Protein AF-0000000085151668 (afdb_homodimer)

Solvent-accessible surface area (backbone atoms only — not comparable to full-atom values): 15080 Å² total; per-residue (Å²): 123,48,73,44,72,64,52,76,89,39,42,66,69,49,19,52,52,48,24,53,46,41,36,76,69,74,37,79,80,45,52,70,60,38,35,53,44,48,50,49,39,60,72,68,61,69,46,46,43,37,33,33,33,49,96,93,32,78,45,33,40,37,34,28,37,63,50,71,35,82,89,74,61,41,56,28,29,39,51,76,45,79,42,54,46,82,93,43,72,52,66,62,57,50,50,53,50,48,50,54,49,42,53,51,28,53,75,70,73,28,49,73,42,59,76,79,51,83,69,74,80,77,64,77,74,74,79,73,78,74,127,123,46,73,44,73,63,52,76,90,40,43,65,69,49,19,53,51,49,26,52,47,41,36,75,70,75,38,79,80,42,52,70,58,37,35,52,44,48,50,49,38,61,72,67,61,68,46,48,42,35,33,33,34,48,98,92,33,80,47,32,40,39,34,30,36,64,50,72,34,84,90,73,62,40,58,28,30,37,50,77,45,79,42,54,48,77,89,62,75,49,66,64,64,51,49,52,50,48,50,52,50,44,53,51,27,52,77,72,71,27,48,73,40,58,78,80,49,86,69,73,81,78,63,77,75,74,79,74,78,76,127

Radius of gyration: 20.55 Å; Cα contacts (8 Å, |Δi|>4): 403; chains: 2; bounding box: 76×60×43 Å

pLDDT: mean 87.04, std 20.79, range [20.58, 98.75]

Foldseek 3Di:
DDKDWDAPVCLQLVLVQVQVQVVVVVDDRDSPVSSVVVNCCRVVVQKTKMFDDDPNHTFWIWIWGWDADPVVRGIAIETDDTDGHPVDDRPVRRVVNVVVVCVVCVVVVHYYDYPPPPDDPPPPPPPPPPD/DDKDWDAPVCLQLVLVQVQVQVVVVVDDRDSPVSSVVVNCCRVVVQKTKMFDDDPNHTFWIWIWGWDADPVVRGIAIETDDTDGHVVVPGDVVRVVNVVVVQVVCVVVPHYYDYPPPPDDPPPPPPPPPPD

InterPro domains:
  IPR000182 GNAT domain [PF00583] (20-110)
  IPR000182 GNAT domain [PS51186] (1-131)
  IPR016181 Acyl-CoA N-acyltransferase [SSF55729] (1-112)

Structure (mmCIF, N/CA/C/O backbone):
data_AF-0000000085151668-model_v1
#
loop_
_entity.id
_entity.type
_entity.pdbx_description
1 polymer 'Putative acetyltransferase'
#
loop_
_atom_site.group_PDB
_atom_site.id
_atom_site.type_symbol
_atom_site.label_atom_id
_atom_site.label_alt_id
_atom_site.label_comp_id
_atom_site.label_asym_id
_atom_site.label_entity_id
_atom_site.label_seq_id
_atom_site.pdbx_PDB_ins_code
_atom_site.Cartn_x
_atom_site.Cartn_y
_atom_site.Cartn_z
_atom_site.occupancy
_atom_site.B_iso_or_equiv
_atom_site.auth_seq_id
_atom_site.auth_comp_id
_atom_site.auth_asym_id
_atom_site.auth_atom_id
_atom_site.pdbx_PDB_model_num
ATOM 1 N N . MET A 1 1 ? 12.195 -26.766 -8.898 1 86.62 1 MET A N 1
ATOM 2 C CA . MET A 1 1 ? 11.211 -25.703 -8.781 1 86.62 1 MET A CA 1
ATOM 3 C C . MET A 1 1 ? 11.742 -24.391 -9.367 1 86.62 1 MET A C 1
ATOM 5 O O . MET A 1 1 ? 12.898 -24.031 -9.141 1 86.62 1 MET A O 1
ATOM 9 N N . GLN A 1 2 ? 10.977 -23.797 -10.242 1 94.62 2 GLN A N 1
ATOM 10 C CA . GLN A 1 2 ? 11.336 -22.547 -10.891 1 94.62 2 GLN A CA 1
ATOM 11 C C . GLN A 1 2 ? 10.555 -21.375 -10.297 1 94.62 2 GLN A C 1
ATOM 13 O O . GLN A 1 2 ? 9.336 -21.469 -10.117 1 94.62 2 GLN A O 1
ATOM 18 N N . ILE A 1 3 ? 11.328 -20.328 -9.914 1 96.69 3 ILE A N 1
ATOM 19 C CA . ILE A 1 3 ? 10.711 -19.109 -9.422 1 96.69 3 ILE A CA 1
ATOM 20 C C . ILE A 1 3 ? 11.07 -17.938 -10.344 1 96.69 3 ILE A C 1
ATOM 22 O O . ILE A 1 3 ? 12.25 -17.719 -10.641 1 96.69 3 ILE A O 1
ATOM 26 N N . ARG A 1 4 ? 10.047 -17.266 -10.773 1 96.88 4 ARG A N 1
ATOM 27 C CA . ARG A 1 4 ? 10.289 -16.141 -11.672 1 96.88 4 ARG A CA 1
ATOM 28 C C . ARG A 1 4 ? 9.141 -15.125 -11.594 1 96.88 4 ARG A C 1
ATOM 30 O O . ARG A 1 4 ? 8.102 -15.406 -11.008 1 96.88 4 ARG A O 1
ATOM 37 N N . LEU A 1 5 ? 9.414 -13.961 -12.203 1 97.62 5 LEU A N 1
ATOM 38 C CA . LEU A 1 5 ? 8.352 -12.969 -12.344 1 97.62 5 LEU A CA 1
ATOM 39 C C . LEU A 1 5 ? 7.289 -13.445 -13.328 1 97.62 5 LEU A C 1
ATOM 41 O O . LEU A 1 5 ? 7.613 -14.016 -14.375 1 97.62 5 LEU A O 1
ATOM 45 N N . ALA A 1 6 ? 6.082 -13.219 -13 1 98.19 6 ALA A N 1
ATOM 46 C CA . ALA A 1 6 ? 4.973 -13.547 -13.891 1 98.19 6 ALA A CA 1
ATOM 47 C C . ALA A 1 6 ? 4.953 -12.625 -15.109 1 98.19 6 ALA A C 1
ATOM 49 O O . ALA A 1 6 ? 5.445 -11.5 -15.047 1 98.19 6 ALA A O 1
ATOM 50 N N . SER A 1 7 ? 4.426 -13.141 -16.188 1 97.19 7 SER A N 1
ATOM 51 C CA . SER A 1 7 ? 4.184 -12.383 -17.406 1 97.19 7 SER A CA 1
ATOM 52 C C . SER A 1 7 ? 2.777 -12.633 -17.938 1 97.19 7 SER A C 1
ATOM 54 O O . SER A 1 7 ? 1.999 -13.375 -17.344 1 97.19 7 SER A O 1
ATOM 56 N N . SER A 1 8 ? 2.49 -11.992 -19.062 1 97.06 8 SER A N 1
ATOM 57 C CA . SER A 1 8 ? 1.161 -12.102 -19.656 1 97.06 8 SER A CA 1
ATOM 58 C C . SER A 1 8 ? 0.847 -13.547 -20.047 1 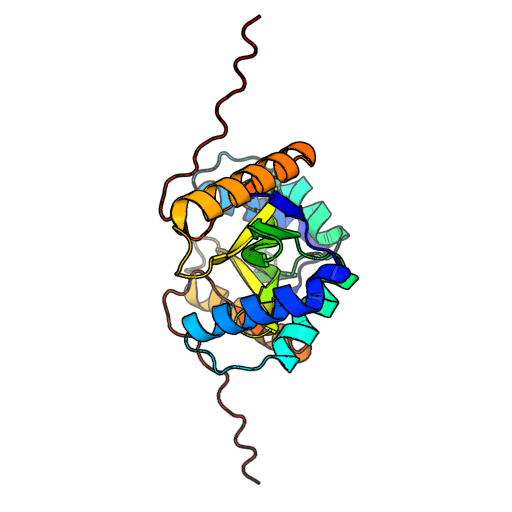97.06 8 SER A C 1
ATOM 60 O O . SER A 1 8 ? -0.317 -13.945 -20.062 1 97.06 8 SER A O 1
ATOM 62 N N . VAL A 1 9 ? 1.846 -14.375 -20.328 1 96.81 9 VAL A N 1
ATOM 63 C CA . VAL A 1 9 ? 1.633 -15.758 -20.734 1 96.81 9 VAL A CA 1
ATOM 64 C C . VAL A 1 9 ? 1.143 -16.578 -19.531 1 96.81 9 VAL A C 1
ATOM 66 O O . VAL A 1 9 ? 0.615 -17.672 -19.703 1 96.81 9 VAL A O 1
ATOM 69 N N . ASP A 1 10 ? 1.32 -16.016 -18.344 1 98.12 10 ASP A N 1
ATOM 70 C CA . ASP A 1 10 ? 0.947 -16.719 -17.125 1 98.12 10 ASP A CA 1
ATOM 71 C C . ASP A 1 10 ? -0.467 -16.344 -16.688 1 98.12 10 ASP A C 1
ATOM 73 O O . ASP A 1 10 ? -0.964 -16.844 -15.672 1 98.12 10 ASP A O 1
ATOM 77 N N . LEU A 1 11 ? -1.149 -15.531 -17.453 1 98.5 11 LEU A N 1
ATOM 78 C CA . LEU A 1 11 ? -2.395 -14.914 -17 1 98.5 11 LEU A CA 1
ATOM 79 C C . LEU A 1 11 ? -3.41 -15.984 -16.594 1 98.5 11 LEU A C 1
ATOM 81 O O . LEU A 1 11 ? -4.004 -15.906 -15.523 1 98.5 11 LEU A O 1
ATOM 85 N N . GLU A 1 12 ? -3.623 -16.953 -17.375 1 98.38 12 GLU A N 1
ATOM 86 C CA . GLU A 1 12 ? -4.672 -17.953 -17.125 1 98.38 12 GLU A CA 1
ATOM 87 C C . GLU A 1 12 ? -4.367 -18.766 -15.875 1 98.38 12 GLU A C 1
ATOM 89 O O . GLU A 1 12 ? -5.148 -18.781 -14.922 1 98.38 12 GLU A O 1
ATOM 94 N N . PRO A 1 13 ? -3.16 -19.453 -15.852 1 98.31 13 PRO A N 1
ATOM 95 C CA . PRO A 1 13 ? -2.898 -20.234 -14.641 1 98.31 13 PRO A CA 1
ATOM 96 C C . PRO A 1 13 ? -2.805 -19.359 -13.391 1 98.31 13 PRO A C 1
ATOM 98 O O . PRO A 1 13 ? -3.184 -19.797 -12.297 1 98.31 13 PRO A O 1
ATOM 101 N N . LEU A 1 14 ? -2.318 -18.188 -13.523 1 98.69 14 LEU A N 1
ATOM 102 C CA . LEU A 1 14 ? -2.227 -17.266 -12.391 1 98.69 14 LEU A CA 1
ATOM 103 C C . LEU A 1 14 ? -3.615 -16.875 -11.898 1 98.69 14 LEU A C 1
ATOM 105 O O . LEU A 1 14 ? -3.85 -16.781 -10.695 1 98.69 14 LEU A O 1
ATOM 109 N N . SER A 1 15 ? -4.516 -16.641 -12.812 1 98.75 15 SER A N 1
ATOM 110 C CA . SER A 1 15 ? -5.883 -16.281 -12.453 1 98.75 15 SER A CA 1
ATOM 111 C C . SER A 1 15 ? -6.578 -17.406 -11.703 1 98.75 15 SER A C 1
ATOM 113 O O . SER A 1 15 ? -7.363 -17.156 -10.789 1 98.75 15 SER A O 1
ATOM 115 N N . LEU A 1 16 ? -6.281 -18.594 -12.125 1 98.25 16 LEU A N 1
ATOM 116 C CA . LEU A 1 16 ? -6.844 -19.75 -11.438 1 98.25 16 LEU A CA 1
ATOM 117 C C . LEU A 1 16 ? -6.355 -19.812 -9.992 1 98.25 16 LEU A C 1
ATOM 119 O O . LEU A 1 16 ? -7.152 -19.984 -9.07 1 98.25 16 LEU A O 1
ATOM 123 N N . LEU A 1 17 ? -5.07 -19.656 -9.781 1 98.12 17 LEU A N 1
ATOM 124 C CA . LEU A 1 17 ? -4.504 -19.656 -8.438 1 98.12 17 LEU A CA 1
ATOM 125 C C . LEU A 1 17 ? -5.07 -18.516 -7.609 1 98.12 17 LEU A C 1
ATOM 127 O O . LEU A 1 17 ? -5.375 -18.688 -6.43 1 98.12 17 LEU A O 1
ATOM 131 N N . PHE A 1 18 ? -5.164 -17.375 -8.266 1 98.56 18 PHE A N 1
ATOM 132 C CA . PHE A 1 18 ? -5.652 -16.188 -7.59 1 98.56 18 PHE A CA 1
ATOM 133 C C . PHE A 1 18 ? -7.094 -16.375 -7.125 1 98.56 18 PHE A C 1
ATOM 135 O O . PHE A 1 18 ? -7.457 -15.961 -6.023 1 98.56 18 PHE A O 1
ATOM 142 N N . ASP A 1 19 ? -7.848 -17 -7.965 1 98.56 19 ASP A N 1
ATOM 143 C CA . ASP A 1 19 ? -9.227 -17.297 -7.605 1 98.56 19 ASP A CA 1
ATOM 144 C C . ASP A 1 19 ? -9.297 -18.25 -6.406 1 98.56 19 ASP A C 1
ATOM 146 O O . ASP A 1 19 ? -10.102 -18.047 -5.492 1 98.56 19 ASP A O 1
ATOM 150 N N . LEU A 1 20 ? -8.469 -19.234 -6.398 1 97.31 20 LEU A N 1
ATOM 151 C CA . LEU A 1 20 ? -8.398 -20.156 -5.266 1 97.31 20 LEU A CA 1
ATOM 152 C C . LEU A 1 20 ? -7.965 -19.422 -3.998 1 97.31 20 LEU A C 1
ATOM 154 O O . LEU A 1 20 ? -8.516 -19.656 -2.922 1 97.31 20 LEU A O 1
ATOM 158 N N . TYR A 1 21 ? -7.039 -18.578 -4.203 1 96.88 21 TYR A N 1
ATOM 159 C CA . TYR A 1 21 ? -6.547 -17.75 -3.105 1 96.88 21 TYR A CA 1
ATOM 160 C C . TYR A 1 21 ? -7.684 -16.953 -2.479 1 96.88 21 TYR A C 1
ATOM 162 O O . TYR A 1 21 ? -7.867 -16.969 -1.259 1 96.88 21 TYR A O 1
ATOM 170 N N . ARG A 1 22 ? -8.453 -16.266 -3.26 1 97.56 22 ARG A N 1
ATOM 171 C CA . ARG A 1 22 ? -9.562 -15.453 -2.771 1 97.56 22 ARG A CA 1
ATOM 172 C C . ARG A 1 22 ? -10.625 -16.312 -2.098 1 97.56 22 ARG A C 1
ATOM 174 O O . ARG A 1 22 ? -11.242 -15.891 -1.12 1 97.56 22 ARG A O 1
ATOM 181 N N . GLN A 1 23 ? -10.773 -17.5 -2.572 1 97.44 23 GLN A N 1
ATOM 182 C CA . GLN A 1 23 ? -11.711 -18.422 -1.937 1 97.44 23 GLN A CA 1
ATOM 183 C C . GLN A 1 23 ? -11.25 -18.781 -0.53 1 97.44 23 GLN A C 1
ATOM 185 O O . GLN A 1 23 ? -12.07 -18.922 0.38 1 97.44 23 GLN A O 1
ATOM 190 N N . GLN A 1 24 ? -10.039 -18.938 -0.336 1 94.44 24 GLN A N 1
ATOM 191 C CA . GLN A 1 24 ? -9.5 -19.203 0.993 1 94.44 24 GLN A CA 1
ATOM 192 C C . GLN A 1 24 ? -9.727 -18.016 1.926 1 94.44 24 GLN A C 1
ATOM 194 O O . GLN A 1 24 ? -9.75 -18.172 3.148 1 94.44 24 GLN A O 1
ATOM 199 N N . LEU A 1 25 ? -9.836 -16.906 1.318 1 93.38 25 LEU A N 1
ATOM 200 C CA . LEU A 1 25 ? -10.148 -15.703 2.096 1 93.38 25 LEU A CA 1
ATOM 201 C C . LEU A 1 25 ? -11.656 -15.516 2.211 1 93.38 25 LEU A C 1
ATOM 203 O O . LEU A 1 25 ? -12.133 -14.406 2.49 1 93.38 25 LEU A O 1
ATOM 207 N N . GLN A 1 26 ? -12.422 -16.469 1.908 1 95.81 26 GLN A N 1
ATOM 208 C CA . GLN A 1 26 ? -13.875 -16.531 2.07 1 95.81 26 GLN A CA 1
ATOM 209 C C . GLN A 1 26 ? -14.578 -15.656 1.045 1 95.81 26 GLN A C 1
ATOM 211 O O . GLN A 1 26 ? -15.641 -15.102 1.325 1 95.81 26 GLN A O 1
ATOM 216 N N . GLN A 1 27 ? -13.961 -15.484 -0.066 1 96.81 27 GLN A N 1
ATOM 217 C CA . GLN A 1 27 ? -14.609 -14.828 -1.194 1 96.81 27 GLN A CA 1
ATOM 218 C C . GLN A 1 27 ? -15.188 -15.852 -2.17 1 96.81 27 GLN A C 1
ATOM 220 O O . GLN A 1 27 ? -14.609 -16.922 -2.363 1 96.81 27 GLN A O 1
ATOM 225 N N . PRO A 1 28 ? -16.391 -15.539 -2.717 1 97.38 28 PRO A N 1
ATOM 226 C CA . PRO A 1 28 ? -16.891 -16.453 -3.746 1 97.38 28 PRO A CA 1
ATOM 227 C C . PRO A 1 28 ? -15.977 -16.516 -4.973 1 97.38 28 PRO A C 1
ATOM 229 O O . PRO A 1 28 ? -15.305 -15.539 -5.297 1 97.38 28 PRO A O 1
ATOM 232 N N . SER A 1 29 ? -15.992 -17.641 -5.59 1 98.19 29 SER A N 1
ATOM 233 C CA . SER A 1 29 ? -15.234 -17.781 -6.832 1 98.19 29 SER A CA 1
ATOM 234 C C . SER A 1 29 ? -15.703 -16.781 -7.879 1 98.19 29 SER A C 1
ATOM 236 O O . SER A 1 29 ? -16.906 -16.562 -8.039 1 98.19 29 SER A O 1
ATOM 238 N N . ASP A 1 30 ? -14.812 -16.109 -8.469 1 98.25 30 ASP A N 1
ATOM 239 C CA . ASP A 1 30 ? -15.062 -15.164 -9.555 1 98.25 30 ASP A CA 1
ATOM 240 C C . ASP A 1 30 ? -13.875 -15.086 -10.508 1 98.25 30 ASP A C 1
ATOM 242 O O . ASP A 1 30 ? -13.211 -14.055 -10.594 1 98.25 30 ASP A O 1
ATOM 246 N N . PHE A 1 31 ? -13.695 -16.156 -11.25 1 98.38 31 PHE A N 1
ATOM 247 C CA . PHE A 1 31 ? -12.547 -16.297 -12.141 1 98.38 31 PHE A CA 1
ATOM 248 C C . PHE A 1 31 ? -12.484 -15.141 -13.125 1 98.38 31 PHE A C 1
ATOM 250 O O . PHE A 1 31 ? -11.422 -14.531 -13.312 1 98.38 31 PHE A O 1
ATOM 257 N N . PRO A 1 32 ? -13.602 -14.742 -13.719 1 98.62 32 PRO A N 1
ATOM 258 C CA . PRO A 1 32 ? -13.516 -13.625 -14.664 1 98.62 32 PRO A CA 1
ATOM 259 C C . PRO A 1 32 ? -13.016 -12.336 -14.023 1 98.62 32 PRO A C 1
ATOM 261 O O . PRO A 1 32 ? -12.234 -11.602 -14.633 1 98.62 32 PRO A O 1
ATOM 264 N N . ALA A 1 33 ? -13.406 -12.039 -12.852 1 98.5 33 ALA A N 1
ATOM 265 C CA . ALA A 1 33 ? -12.961 -10.828 -12.156 1 98.5 33 ALA A CA 1
ATOM 266 C C . ALA A 1 33 ? -11.484 -10.914 -11.805 1 98.5 33 ALA A C 1
ATOM 268 O O . ALA A 1 33 ? -10.75 -9.93 -11.93 1 98.5 33 ALA A O 1
ATOM 269 N N . CYS A 1 34 ? -11.078 -12.102 -11.344 1 98.62 34 CYS A N 1
ATOM 270 C CA . CYS A 1 34 ? -9.664 -12.312 -11.047 1 98.62 34 CYS A CA 1
ATOM 271 C C . CYS A 1 34 ? -8.812 -12.148 -12.305 1 98.62 34 CYS A C 1
ATOM 273 O O . CYS A 1 34 ? -7.773 -11.492 -12.273 1 98.62 34 CYS A O 1
ATOM 275 N N . HIS A 1 35 ? -9.289 -12.758 -13.328 1 98.62 35 HIS A N 1
ATOM 276 C CA . HIS A 1 35 ? -8.609 -12.68 -14.617 1 98.62 35 HIS A CA 1
ATOM 277 C C . HIS A 1 35 ? -8.469 -11.234 -15.078 1 98.62 35 HIS A C 1
ATOM 279 O O . HIS A 1 35 ? -7.387 -10.812 -15.5 1 98.62 35 HIS A O 1
ATOM 285 N N . HIS A 1 36 ? -9.492 -10.492 -14.969 1 98.5 36 HIS A N 1
ATOM 286 C CA . HIS A 1 36 ? -9.492 -9.094 -15.367 1 98.5 36 HIS A CA 1
ATOM 287 C C . HIS A 1 36 ? -8.539 -8.273 -14.508 1 98.5 36 HIS A C 1
ATOM 289 O O . HIS A 1 36 ? -7.766 -7.465 -15.031 1 98.5 36 HIS A O 1
ATOM 295 N N . PHE A 1 37 ? -8.602 -8.5 -13.273 1 98.25 37 PHE A N 1
ATOM 296 C CA . PHE A 1 37 ? -7.754 -7.789 -12.328 1 98.25 37 PHE A CA 1
ATOM 297 C C . PHE A 1 37 ? -6.281 -8.031 -12.625 1 98.25 37 PHE A C 1
ATOM 299 O O . PHE A 1 37 ? -5.504 -7.086 -12.773 1 98.25 37 PHE A O 1
ATOM 306 N N . LEU A 1 38 ? -5.926 -9.258 -12.812 1 98.56 38 LEU A N 1
ATOM 307 C CA . LEU A 1 38 ? -4.531 -9.641 -13.016 1 98.56 38 LEU A CA 1
ATOM 308 C C . LEU A 1 38 ? -4.051 -9.211 -14.398 1 98.56 38 LEU A C 1
ATOM 310 O O . LEU A 1 38 ? -2.881 -8.859 -14.57 1 98.56 38 LEU A O 1
ATOM 314 N N . LYS A 1 39 ? -4.938 -9.281 -15.328 1 98.44 39 LYS A N 1
ATOM 315 C CA . LYS A 1 39 ? -4.59 -8.805 -16.656 1 98.44 39 LYS A CA 1
ATOM 316 C C . LYS A 1 39 ? -4.102 -7.359 -16.609 1 98.44 39 LYS A C 1
ATOM 318 O O . LYS A 1 39 ? -3.088 -7.02 -17.234 1 98.44 39 LYS A O 1
ATOM 323 N N . HIS A 1 40 ? -4.754 -6.52 -15.867 1 97.69 40 HIS A N 1
ATOM 324 C CA . HIS A 1 40 ? -4.387 -5.113 -15.75 1 97.69 40 HIS A CA 1
ATOM 325 C C . HIS A 1 40 ? -3.098 -4.945 -14.953 1 97.69 40 HIS A C 1
ATOM 327 O O . HIS A 1 40 ? -2.252 -4.117 -15.297 1 97.69 40 HIS A O 1
ATOM 333 N N . ARG A 1 41 ? -3.02 -5.758 -13.883 1 97.5 41 ARG A N 1
ATOM 334 C CA . ARG A 1 41 ? -1.79 -5.684 -13.094 1 97.5 41 ARG A CA 1
ATOM 335 C C . ARG A 1 41 ? -0.573 -6.012 -13.953 1 97.5 41 ARG A C 1
ATOM 337 O O . ARG A 1 41 ? 0.445 -5.316 -13.891 1 97.5 41 ARG A O 1
ATOM 344 N N . LEU A 1 42 ? -0.705 -7.062 -14.75 1 97.62 42 LEU A N 1
ATOM 345 C CA . LEU A 1 42 ? 0.397 -7.512 -15.594 1 97.62 42 LEU A CA 1
ATOM 346 C C . LEU A 1 42 ? 0.648 -6.531 -16.734 1 97.62 42 LEU A C 1
ATOM 348 O O . LEU A 1 42 ? 1.798 -6.301 -17.125 1 97.62 42 LEU A O 1
ATOM 352 N N . ALA A 1 43 ? -0.375 -5.93 -17.281 1 97.06 43 ALA A N 1
ATOM 353 C CA . ALA A 1 43 ? -0.261 -5.012 -18.406 1 97.06 43 ALA A CA 1
ATOM 354 C C . ALA A 1 43 ? 0.346 -3.68 -17.969 1 97.06 43 ALA A C 1
ATOM 356 O O . ALA A 1 43 ? 1.163 -3.1 -18.688 1 97.06 43 ALA A O 1
ATOM 357 N N . GLU A 1 44 ? -0.034 -3.154 -16.812 1 95.75 44 GLU A N 1
ATOM 358 C CA . GLU A 1 44 ? 0.386 -1.839 -16.344 1 95.75 44 GLU A CA 1
ATOM 359 C C . GLU A 1 44 ? 1.703 -1.925 -15.578 1 95.75 44 GLU A C 1
ATOM 361 O O . GLU A 1 44 ? 2.334 -0.902 -15.297 1 95.75 44 GLU A O 1
ATOM 366 N N . ASN A 1 45 ? 2.104 -3.109 -15.18 1 94.44 45 ASN A N 1
ATOM 367 C CA . ASN A 1 45 ? 3.334 -3.328 -14.422 1 94.44 45 ASN A CA 1
ATOM 368 C C . ASN A 1 45 ? 3.35 -2.518 -13.133 1 94.44 45 ASN A C 1
ATOM 370 O O . ASN A 1 45 ? 4.352 -1.875 -12.812 1 94.44 45 ASN A O 1
ATOM 374 N N . ASP A 1 46 ? 2.193 -2.512 -12.461 1 95.06 46 ASP A N 1
ATOM 375 C CA . ASP A 1 46 ? 2.057 -1.699 -11.258 1 95.06 46 ASP A CA 1
ATOM 376 C C . ASP A 1 46 ? 2.07 -2.57 -10 1 95.06 46 ASP A C 1
ATOM 378 O O . ASP A 1 46 ? 1.683 -2.121 -8.922 1 95.06 46 ASP A O 1
ATOM 382 N N . SER A 1 47 ? 2.414 -3.811 -10.188 1 96.62 47 SER A N 1
ATOM 383 C CA . SER A 1 47 ? 2.73 -4.746 -9.117 1 96.62 47 SER A CA 1
ATOM 384 C C . SER A 1 47 ? 3.793 -5.75 -9.555 1 96.62 47 SER A C 1
ATOM 386 O O . SER A 1 47 ? 4.148 -5.812 -10.734 1 96.62 47 SER A O 1
ATOM 388 N N . MET A 1 48 ? 4.367 -6.391 -8.562 1 96.62 48 MET A N 1
ATOM 389 C CA . MET A 1 48 ? 5.32 -7.469 -8.812 1 96.62 48 MET A CA 1
ATOM 390 C C . MET A 1 48 ? 4.738 -8.812 -8.391 1 96.62 48 MET A C 1
ATOM 392 O O . MET A 1 48 ? 4.398 -9.016 -7.223 1 96.62 48 MET A O 1
ATOM 396 N N . ILE A 1 49 ? 4.648 -9.695 -9.391 1 98.31 49 ILE A N 1
ATOM 397 C CA . ILE A 1 49 ? 4.098 -11.016 -9.109 1 98.31 49 ILE A CA 1
ATOM 398 C C . ILE A 1 49 ? 5.156 -12.086 -9.383 1 98.31 49 ILE A C 1
ATOM 400 O O . ILE A 1 49 ? 5.656 -12.195 -10.5 1 98.31 49 ILE A O 1
ATOM 404 N N . PHE A 1 50 ? 5.531 -12.828 -8.352 1 98.25 50 PHE A N 1
ATOM 405 C CA . PHE A 1 50 ? 6.406 -13.984 -8.5 1 98.25 50 PHE A CA 1
ATOM 406 C C . PHE A 1 50 ? 5.602 -15.273 -8.477 1 98.25 50 PHE A C 1
ATOM 408 O O . PHE A 1 50 ? 4.684 -15.422 -7.664 1 98.25 50 PHE A O 1
ATOM 415 N N . VAL A 1 51 ? 6 -16.172 -9.336 1 98.25 51 VAL A N 1
ATOM 416 C CA . VAL A 1 51 ? 5.301 -17.453 -9.414 1 98.25 51 VAL A CA 1
ATOM 417 C C . VAL A 1 51 ? 6.289 -18.594 -9.211 1 98.25 51 VAL A C 1
ATOM 419 O O . VAL A 1 51 ? 7.477 -18.453 -9.523 1 98.25 51 VAL A O 1
ATOM 422 N N . SER A 1 52 ? 5.77 -19.641 -8.672 1 97.56 52 SER A N 1
ATOM 423 C CA . SER A 1 52 ? 6.496 -20.891 -8.531 1 97.56 52 SER A CA 1
ATOM 424 C C . SER A 1 52 ? 5.922 -21.969 -9.438 1 97.56 52 SER A C 1
ATOM 426 O O . SER A 1 52 ? 4.711 -22.219 -9.438 1 97.56 52 SER A O 1
ATOM 428 N N . ILE A 1 53 ? 6.801 -22.594 -10.234 1 96.5 53 ILE A N 1
ATOM 429 C CA . ILE A 1 53 ? 6.402 -23.625 -11.188 1 96.5 53 ILE A CA 1
ATOM 430 C C . ILE A 1 53 ? 7.082 -24.938 -10.828 1 96.5 53 ILE A C 1
ATOM 432 O O . ILE A 1 53 ? 8.305 -24.984 -10.648 1 96.5 53 ILE A O 1
ATOM 436 N N . ARG A 1 54 ? 6.273 -25.922 -10.648 1 93.75 54 ARG A N 1
ATOM 437 C CA . ARG A 1 54 ? 6.742 -27.297 -10.422 1 93.75 54 ARG A CA 1
ATOM 438 C C . ARG A 1 54 ? 6.102 -28.266 -11.406 1 93.75 54 ARG A C 1
ATOM 440 O O . ARG A 1 54 ? 4.875 -28.328 -11.523 1 93.75 54 ARG A O 1
ATOM 447 N N . ASP A 1 55 ? 6.977 -29.109 -12.117 1 91.94 55 ASP A N 1
ATOM 448 C CA . ASP A 1 55 ? 6.488 -30.078 -13.094 1 91.94 55 ASP A CA 1
ATOM 449 C C . ASP A 1 55 ? 5.516 -29.422 -14.078 1 91.94 55 ASP A C 1
ATOM 451 O O . ASP A 1 55 ? 4.41 -29.922 -14.289 1 91.94 55 ASP A O 1
ATOM 455 N N . ASP A 1 56 ? 5.816 -28.172 -14.539 1 92.62 56 ASP A N 1
ATOM 456 C CA . ASP A 1 56 ? 5.102 -27.406 -15.555 1 92.62 56 ASP A CA 1
ATOM 457 C C . ASP A 1 56 ? 3.758 -26.906 -15.031 1 92.62 56 ASP A C 1
ATOM 459 O O . ASP A 1 56 ? 2.875 -26.547 -15.812 1 92.62 56 ASP A O 1
ATOM 463 N N . GLU A 1 57 ? 3.641 -26.969 -13.75 1 94.5 57 GLU A N 1
ATOM 464 C CA . GLU A 1 57 ? 2.432 -26.453 -13.109 1 94.5 57 GLU A CA 1
ATOM 465 C C . GLU A 1 57 ? 2.748 -25.297 -12.164 1 94.5 57 GLU A C 1
ATOM 467 O O . GLU A 1 57 ? 3.701 -25.359 -11.391 1 94.5 57 GLU A O 1
ATOM 472 N N . MET A 1 58 ? 1.972 -24.266 -12.289 1 97 58 MET A N 1
ATOM 473 C CA . MET A 1 58 ? 2.1 -23.172 -11.336 1 97 58 MET A CA 1
ATOM 474 C C . MET A 1 58 ? 1.484 -23.531 -9.984 1 97 58 MET A C 1
ATOM 476 O O . MET A 1 58 ? 0.295 -23.844 -9.906 1 97 58 MET A O 1
ATOM 480 N N . VAL A 1 59 ? 2.293 -23.469 -8.938 1 96.31 59 VAL A N 1
ATOM 481 C CA . VAL A 1 59 ? 1.822 -24.047 -7.68 1 96.31 59 VAL A CA 1
ATOM 482 C C . VAL A 1 59 ? 1.624 -22.938 -6.648 1 96.31 59 VAL A C 1
ATOM 484 O O . VAL A 1 59 ? 1.025 -23.156 -5.594 1 96.31 59 VAL A O 1
ATOM 487 N N . GLY A 1 60 ? 2.133 -21.719 -6.941 1 97.25 60 GLY A N 1
ATOM 488 C CA . GLY A 1 60 ? 1.989 -20.625 -5.996 1 97.25 60 GLY A CA 1
ATOM 489 C C . GLY A 1 60 ? 2.398 -19.281 -6.57 1 97.25 60 GLY A C 1
ATOM 490 O O . GLY A 1 60 ? 2.955 -19.219 -7.668 1 97.25 60 GLY A O 1
ATOM 491 N N . PHE A 1 61 ? 2.053 -18.281 -5.773 1 98.12 61 PHE A N 1
ATOM 492 C CA . PHE A 1 61 ? 2.455 -16.938 -6.148 1 98.12 61 PHE A CA 1
ATOM 493 C C . PHE A 1 61 ? 2.588 -16.047 -4.914 1 98.12 61 PHE A C 1
ATOM 495 O O . PHE A 1 61 ? 2.035 -16.359 -3.859 1 98.12 61 PHE A O 1
ATOM 502 N N . ILE A 1 62 ? 3.367 -15 -5.062 1 97.12 62 ILE A N 1
ATOM 503 C CA . ILE A 1 62 ? 3.328 -13.859 -4.164 1 97.12 62 ILE A CA 1
ATOM 504 C C . ILE A 1 62 ? 3.225 -12.57 -4.977 1 97.12 62 ILE A C 1
ATOM 506 O O . ILE A 1 62 ? 3.744 -12.484 -6.09 1 97.12 62 ILE A O 1
ATOM 510 N N . GLN A 1 63 ? 2.521 -11.609 -4.406 1 97.62 63 GLN A N 1
ATOM 511 C CA . GLN A 1 63 ? 2.352 -10.336 -5.09 1 97.62 63 GLN A CA 1
ATOM 512 C C . GLN A 1 63 ? 2.709 -9.172 -4.172 1 97.62 63 GLN A C 1
ATOM 514 O O . GLN A 1 63 ? 2.307 -9.141 -3.008 1 97.62 63 GLN A O 1
ATOM 519 N N . LEU A 1 64 ? 3.518 -8.289 -4.707 1 96.75 64 LEU A N 1
ATOM 520 C CA . LEU A 1 64 ? 4.004 -7.109 -4.008 1 96.75 64 LEU A CA 1
ATOM 521 C C . LEU A 1 64 ? 3.539 -5.832 -4.703 1 96.75 64 LEU A C 1
ATOM 523 O O . LEU A 1 64 ? 3.475 -5.781 -5.934 1 96.75 64 LEU A O 1
ATOM 527 N N . TYR A 1 65 ? 3.262 -4.871 -3.93 1 96.31 65 TYR A N 1
ATOM 528 C CA . TYR A 1 65 ? 2.867 -3.572 -4.465 1 96.31 65 TYR A CA 1
ATOM 529 C C . TYR A 1 65 ? 3.857 -2.49 -4.055 1 96.31 65 TYR A C 1
ATOM 531 O O . TYR A 1 65 ? 4.289 -2.439 -2.898 1 96.31 65 TYR A O 1
ATOM 539 N N . PRO A 1 66 ? 4.23 -1.653 -5.047 1 95.69 66 PRO A N 1
ATOM 540 C CA . PRO A 1 66 ? 5.094 -0.518 -4.715 1 95.69 66 PRO A CA 1
ATOM 541 C C . PRO A 1 66 ? 4.371 0.555 -3.902 1 95.69 66 PRO A C 1
ATOM 543 O O . PRO A 1 66 ? 3.174 0.779 -4.094 1 95.69 66 PRO A O 1
ATOM 546 N N . SER A 1 67 ? 5.074 1.149 -3.006 1 95.56 67 SER A N 1
ATOM 547 C CA . SER A 1 67 ? 4.613 2.279 -2.205 1 95.56 67 SER A CA 1
ATOM 548 C C . SER A 1 67 ? 5.789 3.053 -1.617 1 95.56 67 SER A C 1
ATOM 550 O O . SER A 1 67 ? 6.879 3.072 -2.195 1 95.56 67 SER A O 1
ATOM 552 N N . PHE A 1 68 ? 5.492 3.838 -0.582 1 95.19 68 PHE A N 1
ATOM 553 C CA . PHE A 1 68 ? 6.5 4.574 0.167 1 95.19 68 PHE A CA 1
ATOM 554 C C . PHE A 1 68 ? 6.328 4.363 1.666 1 95.19 68 PHE A C 1
ATOM 556 O O . PHE A 1 68 ? 5.207 4.184 2.148 1 95.19 68 PHE A O 1
ATOM 563 N N . SER A 1 69 ? 7.449 4.402 2.35 1 92.94 69 SER A N 1
ATOM 564 C CA . SER A 1 69 ? 7.457 4.316 3.807 1 92.94 69 SER A CA 1
ATOM 565 C C . SER A 1 69 ? 7.793 5.66 4.441 1 92.94 69 SER A C 1
ATOM 567 O O . SER A 1 69 ? 8.883 6.195 4.23 1 92.94 69 SER A O 1
ATOM 569 N N . SER A 1 70 ? 6.914 6.184 5.207 1 92.69 70 SER A N 1
ATOM 570 C CA . SER A 1 70 ? 7.152 7.43 5.926 1 92.69 70 SER A CA 1
ATOM 571 C C . SER A 1 70 ? 8.211 7.246 7.012 1 92.69 70 SER A C 1
ATOM 573 O O . SER A 1 70 ? 8.953 8.18 7.328 1 92.69 70 SER A O 1
ATOM 575 N N . LEU A 1 71 ? 8.258 6.027 7.539 1 91.06 71 LEU A N 1
ATOM 576 C CA . LEU A 1 71 ? 9.266 5.715 8.547 1 91.06 71 LEU A CA 1
ATOM 577 C C . LEU A 1 71 ? 10.664 5.73 7.941 1 91.06 71 LEU A C 1
ATOM 579 O O . LEU A 1 71 ? 11.594 6.305 8.523 1 91.06 71 LEU A O 1
ATOM 583 N N . ARG A 1 72 ? 10.82 5.18 6.805 1 91.88 72 ARG A N 1
ATOM 584 C CA . ARG A 1 72 ? 12.125 5.016 6.172 1 91.88 72 ARG A CA 1
ATOM 585 C C . ARG A 1 72 ? 12.398 6.152 5.188 1 91.88 72 ARG A C 1
ATOM 587 O O . ARG A 1 72 ? 13.531 6.324 4.738 1 91.88 72 ARG A O 1
ATOM 594 N N . LEU A 1 73 ? 11.383 6.887 4.832 1 95.94 73 LEU A N 1
ATOM 595 C CA . LEU A 1 73 ? 11.469 7.969 3.859 1 95.94 73 LEU A CA 1
ATOM 596 C C . LEU A 1 73 ? 12.023 7.461 2.529 1 95.94 73 LEU A C 1
ATOM 598 O O . LEU A 1 73 ? 12.93 8.07 1.956 1 95.94 73 LEU A O 1
ATOM 602 N N . ALA A 1 74 ? 11.492 6.297 2.088 1 94.81 74 ALA A N 1
ATOM 603 C CA . ALA A 1 74 ? 12.016 5.621 0.903 1 94.81 74 ALA A CA 1
ATOM 604 C C . ALA A 1 74 ? 10.93 4.793 0.224 1 94.81 74 ALA A C 1
ATOM 606 O O . ALA A 1 74 ? 9.922 4.449 0.846 1 94.81 74 ALA A O 1
ATOM 607 N N . PRO A 1 75 ? 11.117 4.527 -1.096 1 95.56 75 PRO A N 1
ATOM 608 C CA . PRO A 1 75 ? 10.227 3.557 -1.736 1 95.56 75 PRO A CA 1
ATOM 609 C C . PRO A 1 75 ? 10.336 2.162 -1.12 1 95.56 75 PRO A C 1
ATOM 611 O O . PRO A 1 75 ? 11.422 1.745 -0.715 1 95.56 75 PRO A O 1
ATOM 614 N N . VAL A 1 76 ? 9.195 1.518 -1.067 1 95.5 76 VAL A N 1
ATOM 615 C CA . VAL A 1 76 ? 9.156 0.157 -0.542 1 95.5 76 VAL A CA 1
ATOM 616 C C . VAL A 1 76 ? 8.234 -0.701 -1.406 1 95.5 76 VAL A C 1
ATOM 618 O O . VAL A 1 76 ? 7.465 -0.176 -2.215 1 95.5 76 VAL A O 1
ATOM 621 N N . TRP A 1 77 ? 8.398 -1.967 -1.3 1 96.12 77 TRP A N 1
ATOM 622 C CA . TRP A 1 77 ? 7.418 -2.939 -1.777 1 96.12 77 TRP A CA 1
ATOM 623 C C . TRP A 1 77 ? 6.723 -3.633 -0.61 1 96.12 77 TRP A C 1
ATOM 625 O O . TRP A 1 77 ? 7.383 -4.156 0.291 1 96.12 77 TRP A O 1
ATOM 635 N N . TYR A 1 78 ? 5.453 -3.588 -0.667 1 93.62 78 TYR A N 1
ATOM 636 C CA . TYR A 1 78 ? 4.691 -4.309 0.347 1 93.62 78 TYR A CA 1
ATOM 637 C C . TYR A 1 78 ? 4.254 -5.672 -0.166 1 93.62 78 TYR A C 1
ATOM 639 O O . TYR A 1 78 ? 3.676 -5.781 -1.251 1 93.62 78 TYR A O 1
ATOM 647 N N . LEU A 1 79 ? 4.582 -6.68 0.648 1 94.69 79 LEU A N 1
ATOM 648 C CA . LEU A 1 79 ? 4.047 -8.008 0.355 1 94.69 79 LEU A CA 1
ATOM 649 C C . LEU A 1 79 ? 2.588 -8.109 0.79 1 94.69 79 LEU A C 1
ATOM 651 O O . LEU A 1 79 ? 2.281 -7.996 1.978 1 94.69 79 LEU A O 1
ATOM 655 N N . GLU A 1 80 ? 1.678 -8.406 -0.144 1 90.31 80 GLU A N 1
ATOM 656 C CA . GLU A 1 80 ? 0.259 -8.375 0.197 1 90.31 80 GLU A CA 1
ATOM 657 C C . GLU A 1 80 ? -0.387 -9.742 0.012 1 90.31 80 GLU A C 1
ATOM 659 O O . GLU A 1 80 ? -1.262 -10.133 0.788 1 90.31 80 GLU A O 1
ATOM 664 N N . ASP A 1 81 ? 0.014 -10.445 -0.993 1 94.5 81 ASP A N 1
ATOM 665 C CA . ASP A 1 81 ? -0.626 -11.711 -1.316 1 94.5 81 ASP A CA 1
ATOM 666 C C . ASP A 1 81 ? 0.394 -12.852 -1.358 1 94.5 81 ASP A C 1
ATOM 668 O O . ASP A 1 81 ? 1.479 -12.695 -1.922 1 94.5 81 ASP A O 1
ATOM 672 N N . VAL A 1 82 ? 0.026 -13.898 -0.648 1 95.31 82 VAL A N 1
ATOM 673 C CA . VAL A 1 82 ? 0.814 -15.125 -0.631 1 95.31 82 VAL A CA 1
ATOM 674 C C . VAL A 1 82 ? -0.11 -16.344 -0.751 1 95.31 82 VAL A C 1
ATOM 676 O O . VAL A 1 82 ? -1 -16.531 0.081 1 95.31 82 VAL A O 1
ATOM 679 N N . PHE A 1 83 ? 0.181 -17.109 -1.802 1 96.69 83 PHE A N 1
ATOM 680 C CA . PHE A 1 83 ? -0.638 -18.297 -1.956 1 96.69 83 PHE A CA 1
ATOM 681 C C . PHE A 1 83 ? 0.178 -19.438 -2.553 1 96.69 83 PHE A C 1
ATOM 683 O O . PHE A 1 83 ? 0.911 -19.25 -3.525 1 96.69 83 PHE A O 1
ATOM 690 N N . VAL A 1 84 ? 0.055 -20.578 -1.874 1 96.5 84 VAL A N 1
ATOM 691 C CA . VAL A 1 84 ? 0.586 -21.828 -2.387 1 96.5 84 VAL A CA 1
ATOM 692 C C . VAL A 1 84 ? -0.475 -22.922 -2.273 1 96.5 84 VAL A C 1
ATOM 694 O O . VAL A 1 84 ? -1.165 -23.031 -1.257 1 96.5 84 VAL A O 1
ATOM 697 N N . LYS A 1 85 ? -0.58 -23.688 -3.365 1 94.69 85 LYS A N 1
ATOM 698 C CA . LYS A 1 85 ? -1.509 -24.812 -3.305 1 94.69 85 LYS A CA 1
ATOM 699 C C . LYS A 1 85 ? -1.251 -25.688 -2.07 1 94.69 85 LYS A C 1
ATOM 701 O O . LYS A 1 85 ? -0.098 -25.953 -1.726 1 94.69 85 LYS A O 1
ATOM 706 N N . PRO A 1 86 ? -2.283 -26.125 -1.434 1 89.88 86 PRO A N 1
ATOM 707 C CA . PRO A 1 86 ? -2.158 -26.891 -0.188 1 89.88 86 PRO A CA 1
ATOM 708 C C . PRO A 1 86 ? -1.297 -28.141 -0.345 1 89.88 86 PRO A C 1
ATOM 710 O O . PRO A 1 86 ? -0.623 -28.562 0.603 1 89.88 86 PRO A O 1
ATOM 713 N N . GLN A 1 87 ? -1.257 -28.781 -1.425 1 87.88 87 GLN A N 1
ATOM 714 C CA . GLN A 1 87 ? -0.542 -30.031 -1.657 1 87.88 87 GLN A CA 1
ATOM 715 C C . GLN A 1 87 ? 0.967 -29.797 -1.684 1 87.88 87 GLN A C 1
ATOM 717 O O . GLN A 1 87 ? 1.743 -30.75 -1.607 1 87.88 87 GLN A O 1
ATOM 722 N N . TYR A 1 88 ? 1.354 -28.547 -1.714 1 85.25 88 TYR A N 1
ATOM 723 C CA . TYR A 1 88 ? 2.775 -28.234 -1.758 1 85.25 88 TYR A CA 1
ATOM 724 C C . TYR A 1 88 ? 3.229 -27.578 -0.459 1 85.25 88 TYR A C 1
ATOM 726 O O . TYR A 1 88 ? 2.449 -26.875 0.197 1 85.25 88 TYR A O 1
ATOM 734 N N . GLN A 1 89 ? 4.113 -28.172 0.337 1 76 89 GLN A N 1
ATOM 735 C CA . GLN A 1 89 ? 4.602 -27.609 1.586 1 76 89 GLN A CA 1
ATOM 736 C C . GLN A 1 89 ? 4.742 -26.094 1.477 1 76 89 GLN A C 1
ATOM 738 O O . GLN A 1 89 ? 5.465 -25.594 0.611 1 76 89 GLN A O 1
ATOM 743 N N . GLN A 1 90 ? 3.936 -25.406 2.182 1 73.69 90 GLN A N 1
ATOM 744 C CA . GLN A 1 90 ? 3.699 -23.969 2.062 1 73.69 90 GLN A CA 1
ATOM 745 C C . GLN A 1 90 ? 4.941 -23.172 2.451 1 73.69 90 GLN A C 1
ATOM 747 O O . GLN A 1 90 ? 5.375 -22.297 1.709 1 73.69 90 GLN A O 1
ATOM 752 N N . GLN A 1 91 ? 5.699 -23.578 3.363 1 78.06 91 GLN A N 1
ATOM 753 C CA . GLN A 1 91 ? 6.695 -22.688 3.947 1 78.06 91 GLN A CA 1
ATOM 754 C C . GLN A 1 91 ? 7.93 -22.594 3.055 1 78.06 91 GLN A C 1
ATOM 756 O O . GLN A 1 91 ? 8.461 -21.5 2.852 1 78.06 91 GLN A O 1
ATOM 761 N N . ASP A 1 92 ? 8.281 -23.688 2.424 1 88 92 ASP A N 1
ATOM 762 C CA . ASP A 1 92 ? 9.492 -23.688 1.606 1 88 92 ASP A CA 1
ATOM 763 C C . ASP A 1 92 ? 9.273 -22.891 0.316 1 88 92 ASP A C 1
ATOM 765 O O . ASP A 1 92 ? 10.094 -22.047 -0.044 1 88 92 ASP A O 1
ATOM 769 N N . VAL A 1 93 ? 8.172 -23.078 -0.281 1 92.44 93 VAL A N 1
ATOM 770 C CA . VAL A 1 93 ? 7.855 -22.438 -1.549 1 92.44 93 VAL A CA 1
ATOM 771 C C . VAL A 1 93 ? 7.711 -20.938 -1.336 1 92.44 93 VAL A C 1
ATOM 773 O O . VAL A 1 93 ? 8.25 -20.141 -2.107 1 92.44 93 VAL A O 1
ATOM 776 N N . VAL A 1 94 ? 7.145 -20.516 -0.263 1 93.5 94 VAL A N 1
ATOM 777 C CA . VAL A 1 94 ? 6.938 -19.109 0.066 1 93.5 94 VAL A CA 1
ATOM 778 C C . VAL A 1 94 ? 8.281 -18.438 0.343 1 93.5 94 VAL A C 1
ATOM 780 O O . VAL A 1 94 ? 8.555 -17.344 -0.162 1 93.5 94 VAL A O 1
ATOM 783 N N . SER A 1 95 ? 9.062 -19.141 1.091 1 93.19 95 SER A N 1
ATOM 784 C CA . SER A 1 95 ? 10.375 -18.609 1.437 1 93.19 95 SER A CA 1
ATOM 785 C C . SER A 1 95 ? 11.227 -18.391 0.191 1 93.19 95 SER A C 1
ATOM 787 O O . SER A 1 95 ? 11.93 -17.375 0.087 1 93.19 95 SER A O 1
ATOM 789 N N . GLN A 1 96 ? 11.156 -19.266 -0.658 1 94.56 96 GLN A N 1
ATOM 790 C CA . GLN A 1 96 ? 11.93 -19.156 -1.887 1 94.56 96 GLN A CA 1
ATOM 791 C C . GLN A 1 96 ? 11.445 -17.984 -2.742 1 94.56 96 GLN A C 1
ATOM 793 O O . GLN A 1 96 ? 12.258 -17.234 -3.297 1 94.56 96 GLN A O 1
ATOM 798 N N . MET A 1 97 ? 10.18 -17.859 -2.861 1 96.25 97 MET A N 1
ATOM 799 C CA . MET A 1 97 ? 9.641 -16.734 -3.611 1 96.25 97 MET A CA 1
ATOM 800 C C . MET A 1 97 ? 10.008 -15.414 -2.943 1 96.25 97 MET A C 1
ATOM 802 O O . MET A 1 97 ? 10.383 -14.453 -3.619 1 96.25 97 MET A O 1
ATOM 806 N N . TYR A 1 98 ? 9.93 -15.391 -1.658 1 95.38 98 TYR A N 1
ATOM 807 C CA . TYR A 1 98 ? 10.273 -14.195 -0.892 1 95.38 98 TYR A CA 1
ATOM 808 C C . TYR A 1 98 ? 11.734 -13.812 -1.106 1 95.38 98 TYR A C 1
ATOM 810 O O . TYR A 1 98 ? 12.047 -12.641 -1.305 1 95.38 98 TYR A O 1
ATOM 818 N N . GLN A 1 99 ? 12.578 -14.75 -1.068 1 95.25 99 GLN A N 1
ATOM 819 C CA . GLN A 1 99 ? 14 -14.508 -1.267 1 95.25 99 GLN A CA 1
ATOM 820 C C . GLN A 1 99 ? 14.273 -13.922 -2.65 1 95.25 99 GLN A C 1
ATOM 822 O O . GLN A 1 99 ? 15.078 -13.008 -2.797 1 95.25 99 GLN A O 1
ATOM 827 N N . LYS A 1 100 ? 13.648 -14.484 -3.588 1 96.38 100 LYS A N 1
ATOM 828 C CA . LYS A 1 100 ? 13.797 -13.945 -4.938 1 96.38 100 LYS A CA 1
ATOM 829 C C . LYS A 1 100 ? 13.297 -12.508 -5.023 1 96.38 100 LYS A C 1
ATOM 831 O O . LYS A 1 100 ? 13.922 -11.664 -5.664 1 96.38 100 LYS A O 1
ATOM 836 N N . ALA A 1 101 ? 12.18 -12.234 -4.414 1 96.81 101 ALA A N 1
ATOM 837 C CA . ALA A 1 101 ? 11.633 -10.883 -4.367 1 96.81 101 ALA A CA 1
ATOM 838 C C . ALA A 1 101 ? 12.586 -9.93 -3.662 1 96.81 101 ALA A C 1
ATOM 840 O O . ALA A 1 101 ? 12.797 -8.797 -4.117 1 96.81 101 ALA A O 1
ATOM 841 N N . GLN A 1 102 ? 13.086 -10.398 -2.625 1 95.81 102 GLN A N 1
ATOM 842 C CA . GLN A 1 102 ? 14.039 -9.602 -1.86 1 95.81 102 GLN A CA 1
ATOM 843 C C . GLN A 1 102 ? 15.266 -9.25 -2.697 1 95.81 102 GLN A C 1
ATOM 845 O O . GLN A 1 102 ? 15.734 -8.117 -2.678 1 95.81 102 GLN A O 1
ATOM 850 N N . LEU A 1 103 ? 15.781 -10.227 -3.336 1 95.75 103 LEU A N 1
ATOM 851 C CA . LEU A 1 103 ? 16.938 -10.008 -4.191 1 95.75 103 LEU A CA 1
ATOM 852 C C . LEU A 1 103 ? 16.641 -8.953 -5.254 1 95.75 103 LEU A C 1
ATOM 854 O O . LEU A 1 103 ? 17.469 -8.07 -5.508 1 95.75 103 LEU A O 1
ATOM 858 N N . LEU A 1 104 ? 15.523 -9.055 -5.836 1 95.62 104 LEU A N 1
ATOM 859 C CA . LEU A 1 104 ? 15.141 -8.078 -6.848 1 95.62 104 LEU A CA 1
ATOM 860 C C . LEU A 1 104 ? 14.969 -6.695 -6.227 1 95.62 104 LEU A C 1
ATOM 862 O O . LEU A 1 104 ? 15.43 -5.699 -6.789 1 95.62 104 LEU A O 1
ATOM 866 N N . ALA A 1 105 ? 14.258 -6.637 -5.125 1 95.25 105 ALA A N 1
ATOM 867 C CA . ALA A 1 105 ? 14.062 -5.371 -4.426 1 95.25 105 ALA A CA 1
ATOM 868 C C . ALA A 1 105 ? 15.398 -4.707 -4.102 1 95.25 105 ALA A C 1
ATOM 870 O O . ALA A 1 105 ? 15.586 -3.516 -4.355 1 95.25 105 ALA A O 1
ATOM 871 N N . GLN A 1 106 ? 16.281 -5.48 -3.613 1 93.5 106 GLN A N 1
ATOM 872 C CA . GLN A 1 106 ? 17.609 -4.984 -3.266 1 93.5 106 GLN A CA 1
ATOM 873 C C . GLN A 1 106 ? 18.328 -4.438 -4.496 1 93.5 106 GLN A C 1
ATOM 875 O O . GLN A 1 106 ? 18.969 -3.391 -4.426 1 93.5 106 GLN A O 1
ATOM 880 N N . SER A 1 107 ? 18.234 -5.145 -5.512 1 94.25 107 SER A N 1
ATOM 881 C CA . SER A 1 107 ? 18.906 -4.734 -6.738 1 94.25 107 SER A CA 1
ATOM 882 C C . SER A 1 107 ? 18.359 -3.404 -7.254 1 94.25 107 SER A C 1
ATOM 884 O O . SER A 1 107 ? 19.047 -2.684 -7.98 1 94.25 107 SER A O 1
ATOM 886 N N . THR A 1 108 ? 17.141 -3.045 -6.852 1 91 108 THR A N 1
ATOM 887 C CA . THR A 1 108 ? 16.5 -1.807 -7.301 1 91 108 THR A CA 1
ATOM 888 C C . THR A 1 108 ? 16.547 -0.751 -6.199 1 91 108 THR A C 1
ATOM 890 O O . THR A 1 108 ? 15.977 0.328 -6.34 1 91 108 THR A O 1
ATOM 893 N N . GLY A 1 109 ? 17.141 -1.104 -5.074 1 91.75 109 GLY A N 1
ATOM 894 C CA . GLY A 1 109 ? 17.281 -0.165 -3.973 1 91.75 109 GLY A CA 1
ATOM 895 C C . GLY A 1 109 ? 16 0.016 -3.178 1 91.75 109 GLY A C 1
ATOM 896 O O . GLY A 1 109 ? 15.797 1.06 -2.553 1 91.75 109 GLY A O 1
ATOM 897 N N . VAL A 1 110 ? 15.141 -0.95 -3.299 1 94.56 110 VAL A N 1
ATOM 898 C CA . VAL A 1 110 ? 13.852 -0.863 -2.619 1 94.56 110 VAL A CA 1
ATOM 899 C C . VAL A 1 110 ? 13.789 -1.896 -1.497 1 94.56 110 VAL A C 1
ATOM 901 O O . VAL A 1 110 ? 14.258 -3.027 -1.659 1 94.56 110 VAL A O 1
ATOM 904 N N . LEU A 1 111 ? 13.242 -1.433 -0.357 1 93.62 111 LEU A N 1
ATOM 905 C CA . LEU A 1 111 ? 13.047 -2.357 0.753 1 93.62 111 LEU A CA 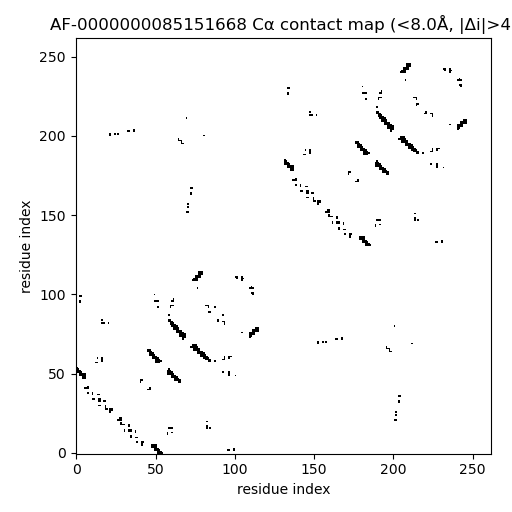1
ATOM 906 C C . LEU A 1 111 ? 11.75 -3.143 0.587 1 93.62 111 LEU A C 1
ATOM 908 O O . LEU A 1 111 ? 10.719 -2.576 0.214 1 93.62 111 LEU A O 1
ATOM 912 N N . LEU A 1 112 ? 11.859 -4.406 0.844 1 95 112 LEU A N 1
ATOM 913 C CA . LEU A 1 112 ? 10.672 -5.258 0.88 1 95 112 LEU A CA 1
ATOM 914 C C . LEU A 1 112 ? 10.125 -5.371 2.301 1 95 112 LEU A C 1
ATOM 916 O O . LEU A 1 112 ? 10.875 -5.668 3.234 1 95 112 LEU A O 1
ATOM 920 N N . ILE A 1 113 ? 8.828 -5.039 2.393 1 89.81 113 ILE A N 1
ATOM 921 C CA . ILE A 1 113 ? 8.18 -5.074 3.699 1 89.81 113 ILE A CA 1
ATOM 922 C C . ILE A 1 113 ? 7.078 -6.133 3.701 1 89.81 113 ILE A C 1
ATOM 924 O O . ILE A 1 113 ? 6.262 -6.191 2.777 1 89.81 113 ILE A O 1
ATOM 928 N N . ASN A 1 114 ? 7.059 -6.988 4.711 1 84.56 114 ASN A N 1
ATOM 929 C CA . ASN A 1 114 ? 6.016 -7.98 4.945 1 84.56 114 ASN A CA 1
ATOM 930 C C . ASN A 1 114 ? 5.148 -7.602 6.145 1 84.56 114 ASN A C 1
ATOM 932 O O . ASN A 1 114 ? 5.578 -7.719 7.289 1 84.56 114 ASN A O 1
ATOM 936 N N . HIS A 1 115 ? 3.891 -7.066 5.848 1 68.69 115 HIS A N 1
ATOM 937 C CA . HIS A 1 115 ? 3.014 -6.609 6.922 1 68.69 115 HIS A CA 1
ATOM 938 C C . HIS A 1 115 ? 2.48 -7.789 7.73 1 68.69 115 HIS A C 1
ATOM 940 O O . HIS A 1 115 ? 1.983 -7.605 8.844 1 68.69 115 HIS A O 1
ATOM 946 N N . HIS A 1 116 ? 2.455 -8.93 7.199 1 58.5 116 HIS A N 1
ATOM 947 C CA . HIS A 1 116 ? 1.918 -10.094 7.895 1 58.5 116 HIS A CA 1
ATOM 948 C C . HIS A 1 116 ? 2.906 -10.625 8.93 1 58.5 116 HIS A C 1
ATOM 950 O O . HIS A 1 116 ? 2.553 -11.469 9.758 1 58.5 116 HIS A O 1
ATOM 956 N N . ASP A 1 117 ? 4.141 -10.352 8.734 1 53.81 117 ASP A N 1
ATOM 957 C CA . ASP A 1 117 ? 5.117 -10.812 9.711 1 53.81 117 ASP A CA 1
ATOM 958 C C . ASP A 1 117 ? 4.973 -10.055 11.031 1 53.81 117 ASP A C 1
ATOM 960 O O . ASP A 1 117 ? 5.051 -8.82 11.055 1 53.81 117 ASP A O 1
ATOM 964 N N . SER A 1 118 ? 4.094 -10.461 11.891 1 39.81 118 SER A N 1
ATOM 965 C CA . SER A 1 118 ? 4.23 -9.945 13.25 1 39.81 118 SER A CA 1
ATOM 966 C C . SER A 1 118 ? 5.695 -9.703 13.602 1 39.81 118 SER A C 1
ATOM 968 O O . SER A 1 118 ? 6.012 -9.336 14.734 1 39.81 118 SER A O 1
ATOM 970 N N . GLN A 1 119 ? 6.699 -10.43 13.094 1 35.66 119 GLN A N 1
ATOM 971 C CA . GLN A 1 119 ? 8.062 -10.32 13.609 1 35.66 119 GLN A CA 1
ATOM 972 C C . GLN A 1 119 ? 8.68 -8.977 13.25 1 35.66 119 GLN A C 1
ATOM 974 O O . GLN A 1 119 ? 8.258 -8.328 12.289 1 35.66 119 GLN A O 1
ATOM 979 N N . VAL A 1 120 ? 9.695 -8.383 14.18 1 31.88 120 VAL A N 1
ATOM 980 C CA . VAL A 1 120 ? 10.625 -7.27 14.328 1 31.88 120 VAL A CA 1
ATOM 981 C C . VAL A 1 120 ? 11.32 -7 12.992 1 31.88 120 VAL A C 1
ATOM 983 O O . VAL A 1 120 ? 11.703 -7.934 12.281 1 31.88 120 VAL A O 1
ATOM 986 N N . PRO A 1 121 ? 11.406 -5.801 12.523 1 34.25 121 PRO A N 1
ATOM 987 C CA . PRO A 1 121 ? 12.234 -5.418 11.375 1 34.25 121 PRO A CA 1
ATOM 988 C C . PRO A 1 121 ? 13.547 -6.195 11.305 1 34.25 121 PRO A C 1
ATOM 990 O O . PRO A 1 121 ? 14.305 -6.223 12.281 1 34.25 121 PRO A O 1
ATOM 993 N N . ILE A 1 122 ? 13.672 -7.301 10.734 1 31.84 122 ILE A N 1
ATOM 994 C CA . ILE A 1 122 ? 15.039 -7.742 10.477 1 31.84 122 ILE A CA 1
ATOM 995 C C . ILE A 1 122 ? 15.828 -6.617 9.812 1 31.84 122 ILE A C 1
ATOM 997 O O . ILE A 1 122 ? 15.477 -6.168 8.719 1 31.84 122 ILE A O 1
ATOM 1001 N N . GLU A 1 123 ? 16.469 -5.727 10.547 1 31.89 123 GLU A N 1
ATOM 1002 C CA . GLU A 1 123 ? 17.469 -4.746 10.148 1 31.89 123 GLU A CA 1
ATOM 1003 C C . GLU A 1 123 ? 18.375 -5.301 9.047 1 31.89 123 GLU A C 1
ATOM 1005 O O . GLU A 1 123 ? 18.766 -6.469 9.094 1 31.89 123 GLU A O 1
ATOM 1010 N N . PRO A 1 124 ? 18.375 -4.707 7.973 1 33.25 124 PRO A N 1
ATOM 1011 C CA . PRO A 1 124 ? 19.453 -5.156 7.086 1 33.25 124 PRO A CA 1
ATOM 1012 C C . PRO A 1 124 ? 20.766 -5.402 7.828 1 33.25 124 PRO A C 1
ATOM 1014 O O . PRO A 1 124 ? 21.109 -4.66 8.75 1 33.25 124 PRO A O 1
ATOM 1017 N N . GLU A 1 125 ? 21.172 -6.582 8.094 1 31.41 125 GLU A N 1
ATOM 1018 C CA . GLU A 1 125 ? 22.578 -6.762 8.477 1 31.41 125 GLU A CA 1
ATOM 1019 C C . GLU A 1 125 ? 23.469 -5.758 7.758 1 31.41 125 GLU A C 1
ATOM 1021 O O . GLU A 1 125 ? 23.312 -5.512 6.562 1 31.41 125 GLU A O 1
ATOM 1026 N N . SER A 1 126 ? 24.109 -4.816 8.461 1 31.2 126 SER A N 1
ATOM 1027 C CA . SER A 1 126 ? 25.281 -4.027 8.117 1 31.2 126 SER A CA 1
ATOM 1028 C C . SER A 1 126 ? 26.234 -4.812 7.207 1 31.2 126 SER A C 1
ATOM 1030 O O . SER A 1 126 ? 26.578 -5.957 7.5 1 31.2 126 SER A O 1
ATOM 1032 N N . LEU A 1 127 ? 26.234 -4.699 5.941 1 31.28 127 LEU A N 1
ATOM 1033 C CA . LEU A 1 127 ? 27.406 -5.07 5.156 1 31.28 127 LEU A CA 1
ATOM 1034 C C . LEU A 1 127 ? 28.688 -4.617 5.848 1 31.28 127 LEU A C 1
ATOM 1036 O O . LEU A 1 127 ? 28.938 -3.416 5.988 1 31.28 127 LEU A O 1
ATOM 1040 N N . SER A 1 128 ? 29.109 -5.238 6.984 1 28.41 128 SER A N 1
ATOM 1041 C CA . SER A 1 128 ? 30.516 -5.129 7.359 1 28.41 128 SER A CA 1
ATOM 1042 C C . SER A 1 128 ? 31.422 -5.352 6.152 1 28.41 128 SER A C 1
ATOM 1044 O O . SER A 1 128 ? 31.438 -6.438 5.566 1 28.41 128 SER A O 1
ATOM 1046 N N . CYS A 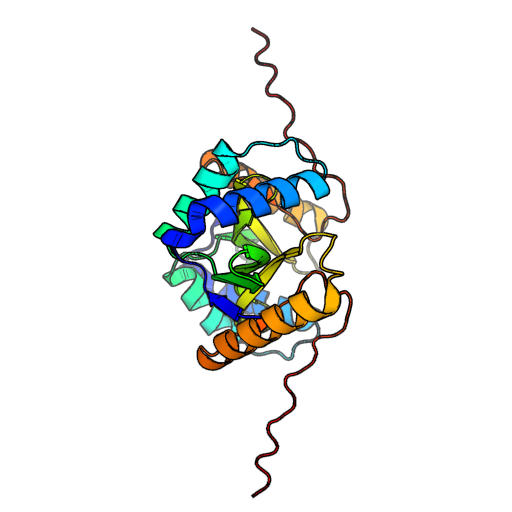1 129 ? 31.625 -4.344 5.352 1 26.5 129 CYS A N 1
ATOM 1047 C CA . CYS A 1 129 ? 32.812 -4.281 4.52 1 26.5 129 CYS A CA 1
ATOM 1048 C C . CYS A 1 129 ? 34.094 -4.461 5.367 1 26.5 129 CYS A C 1
ATOM 1050 O O . CYS A 1 129 ? 34.5 -3.531 6.055 1 26.5 129 CYS A O 1
ATOM 1052 N N . THR A 1 130 ? 34.125 -5.473 6.145 1 20.58 130 THR A N 1
ATOM 1053 C CA . THR A 1 130 ? 35.469 -5.777 6.555 1 20.58 130 THR A CA 1
ATOM 1054 C C . THR A 1 130 ? 36.312 -6.273 5.371 1 20.58 130 THR A C 1
ATOM 1056 O O . THR A 1 130 ? 36 -7.32 4.793 1 20.58 130 THR A O 1
ATOM 1059 N N . ALA A 1 131 ? 37.031 -5.242 4.605 1 21.75 131 ALA A N 1
ATOM 1060 C CA . ALA A 1 131 ? 38.406 -5.516 4.211 1 21.75 131 ALA A CA 1
ATOM 1061 C C . ALA A 1 131 ? 39.344 -5.48 5.418 1 21.75 131 ALA A C 1
ATOM 1063 O O . ALA A 1 131 ? 39.188 -4.648 6.312 1 21.75 131 ALA A O 1
ATOM 1064 N N . MET B 1 1 ? -11.883 25.516 11.547 1 85.56 1 MET B N 1
ATOM 1065 C CA . MET B 1 1 ? -10.844 24.594 11.102 1 85.56 1 MET B CA 1
ATOM 1066 C C . MET B 1 1 ? -11 24.25 9.625 1 85.56 1 MET B C 1
ATOM 1068 O O . MET B 1 1 ? -12.117 24.031 9.148 1 85.56 1 MET B O 1
ATOM 1072 N N . GLN B 1 2 ? -9.93 24.406 8.898 1 93.81 2 GLN B N 1
ATOM 1073 C CA . GLN B 1 2 ? -9.906 24.125 7.469 1 93.81 2 GLN B CA 1
ATOM 1074 C C . GLN B 1 2 ? -9.18 22.828 7.168 1 93.81 2 GLN B C 1
ATOM 1076 O O . GLN B 1 2 ? -8.094 22.578 7.695 1 93.81 2 GLN B O 1
ATOM 1081 N N . ILE B 1 3 ? -9.891 21.984 6.391 1 96 3 ILE B N 1
ATOM 1082 C CA . ILE B 1 3 ? -9.289 20.734 5.926 1 96 3 ILE B CA 1
ATOM 1083 C C . ILE B 1 3 ? -9.203 20.734 4.402 1 96 3 ILE B C 1
ATOM 1085 O O . ILE B 1 3 ? -10.203 20.969 3.721 1 96 3 ILE B O 1
ATOM 1089 N N . ARG B 1 4 ? -8.016 20.5 3.928 1 96.56 4 ARG B N 1
ATOM 1090 C CA . ARG B 1 4 ? -7.832 20.484 2.48 1 96.56 4 ARG B CA 1
ATOM 1091 C C . ARG B 1 4 ? -6.629 19.625 2.092 1 96.56 4 ARG B C 1
ATOM 1093 O O . ARG B 1 4 ? -5.844 19.234 2.951 1 96.56 4 ARG B O 1
ATOM 1100 N N . LEU B 1 5 ? -6.555 19.391 0.771 1 97.56 5 LEU B N 1
ATOM 1101 C CA . LEU B 1 5 ? -5.375 18.719 0.24 1 97.56 5 LEU B CA 1
ATOM 1102 C C . LEU B 1 5 ? -4.145 19.609 0.328 1 97.56 5 LEU B C 1
ATOM 1104 O O . LEU B 1 5 ? -4.23 20.812 0.056 1 97.56 5 LEU B O 1
ATOM 1108 N N . ALA B 1 6 ? -3.062 19.062 0.698 1 98.19 6 ALA B N 1
ATOM 1109 C CA . ALA B 1 6 ? -1.798 19.797 0.743 1 98.19 6 ALA B CA 1
ATOM 1110 C C . ALA B 1 6 ? -1.302 20.125 -0.663 1 98.19 6 ALA B C 1
ATOM 1112 O O . ALA B 1 6 ? -1.635 19.422 -1.622 1 98.19 6 ALA B O 1
ATOM 1113 N N . SER B 1 7 ? -0.565 21.172 -0.752 1 97.19 7 SER B N 1
ATOM 1114 C CA . SER B 1 7 ? 0.119 21.578 -1.977 1 97.19 7 SER B CA 1
ATOM 1115 C C . SER B 1 7 ? 1.571 21.953 -1.701 1 97.19 7 SER B C 1
ATOM 1117 O O . SER B 1 7 ? 2.035 21.875 -0.562 1 97.19 7 SER B O 1
ATOM 1119 N N . SER B 1 8 ? 2.27 22.359 -2.77 1 97.06 8 SER B N 1
ATOM 1120 C CA . SER B 1 8 ? 3.686 22.688 -2.654 1 97.06 8 SER B CA 1
ATOM 1121 C C . SER B 1 8 ? 3.898 23.875 -1.705 1 97.06 8 SER B C 1
ATOM 1123 O O . SER B 1 8 ? 4.949 23.984 -1.07 1 97.06 8 SER B O 1
ATOM 1125 N N . VAL B 1 9 ? 2.93 24.75 -1.528 1 96.81 9 VAL B N 1
ATOM 1126 C CA . VAL B 1 9 ? 3.055 25.906 -0.654 1 96.81 9 VAL B CA 1
ATOM 1127 C C . VAL B 1 9 ? 3.07 25.469 0.805 1 96.81 9 VAL B C 1
ATOM 1129 O O . VAL B 1 9 ? 3.469 26.219 1.691 1 96.81 9 VAL B O 1
ATOM 1132 N N . ASP B 1 10 ? 2.625 24.219 1.046 1 98.12 10 ASP B N 1
ATOM 1133 C CA . ASP B 1 10 ? 2.531 23.688 2.402 1 98.12 10 ASP B CA 1
ATOM 1134 C C . ASP B 1 10 ? 3.797 22.922 2.781 1 98.12 10 ASP B C 1
ATOM 1136 O O . ASP B 1 10 ? 3.91 22.406 3.898 1 98.12 10 ASP B O 1
ATOM 1140 N N . LEU B 1 11 ? 4.777 22.891 1.902 1 98.5 11 LEU B N 1
ATOM 1141 C CA . LEU B 1 11 ? 5.91 21.984 2.061 1 98.5 11 LEU B CA 1
ATOM 1142 C C . LEU B 1 11 ? 6.613 22.234 3.393 1 98.5 11 LEU B C 1
ATOM 1144 O O . LEU B 1 11 ? 6.879 21.281 4.137 1 98.5 11 LEU B O 1
ATOM 1148 N N . GLU B 1 12 ? 6.902 23.422 3.742 1 98.31 12 GLU B N 1
ATOM 1149 C CA . GLU B 1 12 ? 7.691 23.703 4.934 1 98.31 12 GLU B CA 1
ATOM 1150 C C . GLU B 1 12 ? 6.93 23.344 6.207 1 98.31 12 GLU B C 1
ATOM 1152 O O . GLU B 1 12 ? 7.398 22.516 6.996 1 98.31 12 GLU B O 1
ATOM 1157 N N . PRO B 1 13 ? 5.688 23.922 6.391 1 98.25 13 PRO B N 1
ATOM 1158 C CA . PRO B 1 13 ? 4.984 23.547 7.617 1 98.25 13 PRO B CA 1
ATOM 1159 C C . PRO B 1 13 ? 4.652 22.047 7.672 1 98.25 13 PRO B C 1
ATOM 1161 O O . PRO B 1 13 ? 4.641 21.453 8.75 1 98.25 13 PRO B O 1
ATOM 1164 N N . LEU B 1 14 ? 4.395 21.469 6.562 1 98.62 14 LEU B N 1
ATOM 1165 C CA . LEU B 1 14 ? 4.105 20.031 6.508 1 98.62 14 LEU B CA 1
ATOM 1166 C C . LEU B 1 14 ? 5.332 19.219 6.898 1 98.62 1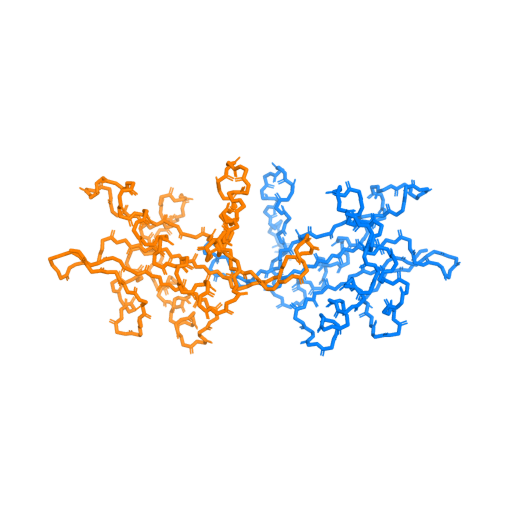4 LEU B C 1
ATOM 1168 O O . LEU B 1 14 ? 5.219 18.219 7.613 1 98.62 14 LEU B O 1
ATOM 1172 N N . SER B 1 15 ? 6.477 19.641 6.434 1 98.69 15 SER B N 1
ATOM 1173 C CA . SER B 1 15 ? 7.719 18.938 6.762 1 98.69 15 SER B CA 1
ATOM 1174 C C . SER B 1 15 ? 8.008 19 8.258 1 98.69 15 SER B C 1
ATOM 1176 O O . SER B 1 15 ? 8.523 18.031 8.836 1 98.69 15 SER B O 1
ATOM 1178 N N . LEU B 1 16 ? 7.691 20.125 8.82 1 98.19 16 LEU B N 1
ATOM 1179 C CA . LEU B 1 16 ? 7.867 20.266 10.266 1 98.19 16 LEU B CA 1
ATOM 1180 C C . LEU B 1 16 ? 6.98 19.281 11.016 1 98.19 16 LEU B C 1
ATOM 1182 O O . LEU B 1 16 ? 7.449 18.578 11.922 1 98.19 16 LEU B O 1
ATOM 1186 N N . LEU B 1 17 ? 5.719 19.203 10.672 1 97.56 17 LEU B N 1
ATOM 1187 C CA . LEU B 1 17 ? 4.797 18.266 11.297 1 97.56 17 LEU B CA 1
ATOM 1188 C C . LEU B 1 17 ? 5.246 16.828 11.078 1 97.56 17 LEU B C 1
ATOM 1190 O O . LEU B 1 17 ? 5.176 16 11.992 1 97.56 17 LEU B O 1
ATOM 1194 N N . PHE B 1 18 ? 5.68 16.578 9.852 1 98.44 18 PHE B N 1
ATOM 1195 C CA . PHE B 1 18 ? 6.109 15.234 9.492 1 98.44 18 PHE B CA 1
ATOM 1196 C C . PHE B 1 18 ? 7.312 14.805 10.32 1 98.44 18 PHE B C 1
ATOM 1198 O O . PHE B 1 18 ? 7.402 13.656 10.758 1 98.44 18 PHE B O 1
ATOM 1205 N N . ASP B 1 19 ? 8.188 15.742 10.516 1 98.5 19 ASP B N 1
ATOM 1206 C CA . ASP B 1 19 ? 9.352 15.477 11.344 1 98.5 19 ASP B CA 1
ATOM 1207 C C . ASP B 1 19 ? 8.945 15.156 12.781 1 98.5 19 ASP B C 1
ATOM 1209 O O . ASP B 1 19 ? 9.477 14.227 13.391 1 98.5 19 ASP B O 1
ATOM 1213 N N . LEU B 1 20 ? 8.031 15.898 13.312 1 96.62 20 LEU B N 1
ATOM 1214 C CA . LEU B 1 20 ? 7.508 15.641 14.656 1 96.62 20 LEU B CA 1
ATOM 1215 C C . LEU B 1 20 ? 6.84 14.273 14.719 1 96.62 20 LEU B C 1
ATOM 1217 O O . LEU B 1 20 ? 7.023 13.531 15.688 1 96.62 20 LEU B O 1
ATOM 1221 N N . TYR B 1 21 ? 6.117 14.016 13.695 1 96.25 21 TYR B N 1
ATOM 1222 C CA . TYR B 1 21 ? 5.449 12.727 13.578 1 96.25 21 TYR B CA 1
ATOM 1223 C C . TYR B 1 21 ? 6.453 11.578 13.656 1 96.25 21 TYR B C 1
ATOM 1225 O O . TYR B 1 21 ? 6.281 10.648 14.445 1 96.25 21 TYR B O 1
ATOM 1233 N N . ARG B 1 22 ? 7.516 11.625 12.898 1 97.44 22 ARG B N 1
ATOM 1234 C CA . ARG B 1 22 ? 8.539 10.586 12.883 1 97.44 22 ARG B CA 1
ATOM 1235 C C . ARG B 1 22 ? 9.234 10.477 14.234 1 97.44 22 ARG B C 1
ATOM 1237 O O . ARG B 1 22 ? 9.594 9.383 14.664 1 97.44 22 ARG B O 1
ATOM 1244 N N . GLN B 1 23 ? 9.352 11.586 14.898 1 97.31 23 GLN B N 1
ATOM 1245 C CA . GLN B 1 23 ? 9.93 11.555 16.234 1 97.31 23 GLN B CA 1
ATOM 1246 C C . GLN B 1 23 ? 9.039 10.797 17.203 1 97.31 23 GLN B C 1
ATOM 1248 O O . GLN B 1 23 ? 9.531 10.086 18.094 1 97.31 23 GLN B O 1
ATOM 1253 N N . GLN B 1 24 ? 7.797 10.906 17.094 1 93.56 24 GLN B N 1
ATOM 1254 C CA . GLN B 1 24 ? 6.867 10.148 17.922 1 93.56 24 GLN B CA 1
ATOM 1255 C C . GLN B 1 24 ? 6.973 8.656 17.641 1 93.56 24 GLN B C 1
ATOM 1257 O O . GLN B 1 24 ? 6.613 7.828 18.484 1 93.56 24 GLN B O 1
ATOM 1262 N N . LEU B 1 25 ? 7.402 8.383 16.453 1 93.19 25 LEU B N 1
ATOM 1263 C CA . LEU B 1 25 ? 7.641 6.988 16.094 1 93.19 25 LEU B CA 1
ATOM 1264 C C . LEU B 1 25 ? 9.062 6.574 16.453 1 93.19 25 LEU B C 1
ATOM 1266 O O . LEU B 1 25 ? 9.586 5.594 15.922 1 93.19 25 LEU B O 1
ATOM 1270 N N . GLN B 1 26 ? 9.75 7.305 17.234 1 95.81 26 GLN B N 1
ATOM 1271 C CA . GLN B 1 26 ? 11.07 7.023 17.781 1 95.81 26 GLN B CA 1
ATOM 1272 C C . GLN B 1 26 ? 12.156 7.137 16.719 1 95.81 26 GLN B C 1
ATOM 1274 O O . GLN B 1 26 ? 13.156 6.422 16.781 1 95.81 26 GLN B O 1
ATOM 1279 N N . GLN B 1 27 ? 11.93 7.941 15.758 1 96.81 27 GLN B N 1
ATOM 1280 C CA . GLN B 1 27 ? 12.961 8.289 14.789 1 96.81 27 GLN B CA 1
ATOM 1281 C C . GLN B 1 27 ? 13.648 9.602 15.156 1 96.81 27 GLN B C 1
ATOM 1283 O O . GLN B 1 27 ? 13.008 10.508 15.695 1 96.81 27 GLN B O 1
ATOM 1288 N N . PRO B 1 28 ? 14.969 9.648 14.938 1 97.38 28 PRO B N 1
ATOM 1289 C CA . PRO B 1 28 ? 15.617 10.945 15.172 1 97.38 28 PRO B CA 1
ATOM 1290 C C . PRO B 1 28 ? 15.094 12.039 14.234 1 97.38 28 PRO B C 1
ATOM 1292 O O . PRO B 1 28 ? 14.688 11.75 13.109 1 97.38 28 PRO B O 1
ATOM 1295 N N . SER B 1 29 ? 15.133 13.227 14.727 1 98.12 29 SER B N 1
ATOM 1296 C CA . SER B 1 29 ? 14.758 14.359 13.891 1 98.12 29 SER B CA 1
ATOM 1297 C C . SER B 1 29 ? 15.641 14.445 12.648 1 98.12 29 SER B C 1
ATOM 1299 O O . SER B 1 29 ? 16.859 14.273 12.734 1 98.12 29 SER B O 1
ATOM 1301 N N . ASP B 1 30 ? 15.062 14.586 11.547 1 98.25 30 ASP B N 1
ATOM 1302 C CA . ASP B 1 30 ? 15.742 14.766 10.273 1 98.25 30 ASP B CA 1
ATOM 1303 C C . ASP B 1 30 ? 14.898 15.602 9.312 1 98.25 30 ASP B C 1
ATOM 1305 O O . ASP B 1 30 ? 14.43 15.094 8.289 1 98.25 30 ASP B O 1
ATOM 1309 N N . PHE B 1 31 ? 14.797 16.875 9.625 1 98.38 31 PHE B N 1
ATOM 1310 C CA . PHE B 1 31 ? 13.945 17.797 8.875 1 98.38 31 PHE B CA 1
ATOM 1311 C C . PHE B 1 31 ? 14.328 17.797 7.398 1 98.38 31 PHE B C 1
ATOM 1313 O O . PHE B 1 31 ? 13.461 17.703 6.527 1 98.38 31 PHE B O 1
ATOM 1320 N N . PRO B 1 32 ? 15.602 17.844 7.07 1 98.62 32 PRO B N 1
ATOM 1321 C CA . PRO B 1 32 ? 15.953 17.859 5.648 1 98.62 32 PRO B CA 1
ATOM 1322 C C . PRO B 1 32 ? 15.461 16.609 4.906 1 98.62 32 PRO B C 1
ATOM 1324 O O . PRO B 1 32 ? 15 16.703 3.768 1 98.62 32 PRO B O 1
ATOM 1327 N N . ALA B 1 33 ? 15.539 15.484 5.484 1 98.44 33 ALA B N 1
ATOM 1328 C CA . ALA B 1 33 ? 15.086 14.25 4.855 1 98.44 33 ALA B CA 1
ATOM 1329 C C . ALA B 1 33 ? 13.57 14.242 4.699 1 98.44 33 ALA B C 1
ATOM 1331 O O . ALA B 1 33 ? 13.047 13.805 3.67 1 98.44 33 ALA B O 1
ATOM 1332 N N . CYS B 1 34 ? 12.891 14.703 5.75 1 98.62 34 CYS B N 1
ATOM 1333 C CA . CYS B 1 34 ? 11.438 14.812 5.676 1 98.62 34 CYS B CA 1
ATOM 1334 C C . CYS B 1 34 ? 11.016 15.773 4.57 1 98.62 34 CYS B C 1
ATOM 1336 O O . CYS B 1 34 ? 10.109 15.477 3.795 1 98.62 34 CYS B O 1
ATOM 1338 N N . HIS B 1 35 ? 11.672 16.875 4.57 1 98.62 35 HIS B N 1
ATOM 1339 C CA . HIS B 1 35 ? 11.414 17.891 3.557 1 98.62 35 HIS B CA 1
ATOM 1340 C C . HIS B 1 35 ? 11.609 17.328 2.152 1 98.62 35 HIS B C 1
ATOM 1342 O O . HIS B 1 35 ? 10.758 17.531 1.279 1 98.62 35 HIS B O 1
ATOM 1348 N N . HIS B 1 36 ? 12.656 16.641 1.951 1 98.5 36 HIS B N 1
ATOM 1349 C CA . HIS B 1 36 ? 12.961 16.047 0.654 1 98.5 36 HIS B CA 1
ATOM 1350 C C . HIS B 1 36 ? 11.922 15 0.265 1 98.5 36 HIS B C 1
ATOM 1352 O O . HIS B 1 36 ? 11.445 14.984 -0.874 1 98.5 36 HIS B O 1
ATOM 1358 N N . PHE B 1 37 ? 11.602 14.203 1.184 1 98.25 37 PHE B N 1
ATOM 1359 C CA . PHE B 1 37 ? 10.617 13.148 0.963 1 98.25 37 PHE B CA 1
ATOM 1360 C C . PHE B 1 37 ? 9.273 13.742 0.551 1 98.25 37 PHE B C 1
ATOM 1362 O O . PHE B 1 37 ? 8.703 13.344 -0.469 1 98.25 37 PHE B O 1
ATOM 1369 N N . LEU B 1 38 ? 8.812 14.711 1.27 1 98.56 38 LEU B N 1
ATOM 1370 C CA . LEU B 1 38 ? 7.496 15.297 1.032 1 98.56 38 LEU B CA 1
ATOM 1371 C C . LEU B 1 38 ? 7.496 16.141 -0.245 1 98.56 38 LEU B C 1
ATOM 1373 O O . LEU B 1 38 ? 6.484 16.203 -0.947 1 98.56 38 LEU B O 1
ATOM 1377 N N . LYS B 1 39 ? 8.594 16.781 -0.48 1 98.44 39 LYS B N 1
ATOM 1378 C CA . LYS B 1 39 ? 8.711 17.516 -1.729 1 98.44 39 LYS B CA 1
ATOM 1379 C C . LYS B 1 39 ? 8.43 16.625 -2.934 1 98.44 39 LYS B C 1
ATOM 1381 O O . LYS B 1 39 ? 7.691 17.016 -3.844 1 98.44 39 LYS B O 1
ATOM 1386 N N . HIS B 1 40 ? 8.953 15.438 -2.939 1 97.69 40 HIS B N 1
ATOM 1387 C CA . HIS B 1 40 ? 8.766 14.5 -4.043 1 97.69 40 HIS B CA 1
ATOM 1388 C C . HIS B 1 40 ? 7.34 13.969 -4.07 1 97.69 40 HIS B C 1
ATOM 1390 O O . HIS B 1 40 ? 6.75 13.812 -5.141 1 97.69 40 HIS B O 1
ATOM 1396 N N . ARG B 1 41 ? 6.844 13.68 -2.842 1 97.56 41 ARG B N 1
ATOM 1397 C CA . ARG B 1 41 ? 5.465 13.211 -2.791 1 97.56 41 ARG B CA 1
ATOM 1398 C C . ARG B 1 41 ? 4.516 14.234 -3.398 1 97.56 41 ARG B C 1
ATOM 1400 O O . ARG B 1 41 ? 3.627 13.883 -4.18 1 97.56 41 ARG B O 1
ATOM 1407 N N . LEU B 1 42 ? 4.727 15.5 -3.037 1 97.69 42 LEU B N 1
ATOM 1408 C CA . LEU B 1 42 ? 3.863 16.578 -3.508 1 97.69 42 LEU B CA 1
ATOM 1409 C C . LEU B 1 42 ? 4.086 16.844 -4.992 1 97.69 42 LEU B C 1
ATOM 1411 O O . LEU B 1 42 ? 3.139 17.141 -5.723 1 97.69 42 LEU B O 1
ATOM 1415 N N . ALA B 1 43 ? 5.297 16.719 -5.473 1 97.12 43 ALA B N 1
ATOM 1416 C CA . ALA B 1 43 ? 5.641 17 -6.867 1 97.12 43 ALA B CA 1
ATOM 1417 C C . ALA B 1 43 ? 5.125 15.906 -7.789 1 97.12 43 ALA B C 1
ATOM 1419 O O . ALA B 1 43 ? 4.637 16.188 -8.883 1 97.12 43 ALA B O 1
ATOM 1420 N N . GLU B 1 44 ? 5.23 14.648 -7.402 1 95.75 44 GLU B N 1
ATOM 1421 C CA . GLU B 1 44 ? 4.875 13.508 -8.234 1 95.75 44 GLU B CA 1
ATOM 1422 C C . GLU B 1 44 ? 3.395 13.164 -8.102 1 95.75 44 GLU B C 1
ATOM 1424 O O . GLU B 1 44 ? 2.857 12.391 -8.898 1 95.75 44 GLU B O 1
ATOM 1429 N N . ASN B 1 45 ? 2.738 13.664 -7.066 1 94.5 45 ASN B N 1
ATOM 1430 C CA . ASN B 1 45 ? 1.325 13.406 -6.809 1 94.5 45 ASN B CA 1
ATOM 1431 C C . ASN B 1 45 ? 1.047 11.914 -6.668 1 94.5 45 ASN B C 1
ATOM 1433 O O . ASN B 1 45 ? 0.091 11.398 -7.25 1 94.5 45 ASN B O 1
ATOM 1437 N N . ASP B 1 46 ? 1.952 11.25 -5.953 1 95.06 46 ASP B N 1
ATOM 1438 C CA . ASP B 1 46 ? 1.84 9.797 -5.824 1 95.06 46 ASP B CA 1
ATOM 1439 C C . ASP B 1 46 ? 1.341 9.414 -4.434 1 95.06 46 ASP B C 1
ATOM 1441 O O . ASP B 1 46 ? 1.453 8.25 -4.027 1 95.06 46 ASP B O 1
ATOM 1445 N N . SER B 1 47 ? 0.908 10.398 -3.705 1 96.56 47 SER B N 1
ATOM 1446 C CA . SER B 1 47 ? 0.166 10.227 -2.461 1 96.56 47 SER B CA 1
ATOM 1447 C C . SER B 1 47 ? -0.854 11.344 -2.268 1 96.56 47 SER B C 1
ATOM 1449 O O . SER B 1 47 ? -0.865 12.32 -3.02 1 96.56 47 SER B O 1
ATOM 1451 N N . MET B 1 48 ? -1.76 11.086 -1.354 1 96.62 48 MET B N 1
ATOM 1452 C CA . MET B 1 48 ? -2.736 12.094 -0.961 1 96.62 48 MET B CA 1
ATOM 1453 C C . MET B 1 48 ? -2.492 12.562 0.47 1 96.62 48 MET B C 1
ATOM 1455 O O . MET B 1 48 ? -2.539 11.758 1.405 1 96.62 48 MET B O 1
ATOM 1459 N N . ILE B 1 49 ? -2.246 13.875 0.564 1 98.25 49 ILE B N 1
ATOM 1460 C CA . ILE B 1 49 ? -1.987 14.43 1.889 1 98.25 49 ILE B CA 1
ATOM 1461 C C . ILE B 1 49 ? -3.055 15.469 2.232 1 98.25 49 ILE B C 1
ATOM 1463 O O . ILE B 1 49 ? -3.225 16.453 1.51 1 98.25 49 ILE B O 1
ATOM 1467 N N . PHE B 1 50 ? -3.807 15.211 3.291 1 98 50 PHE B N 1
ATOM 1468 C CA . PHE B 1 50 ? -4.754 16.188 3.828 1 98 50 PHE B CA 1
ATOM 1469 C C . PHE B 1 50 ? -4.176 16.875 5.055 1 98 50 PHE B C 1
ATOM 1471 O O . PHE B 1 50 ? -3.555 16.234 5.906 1 98 50 PHE B O 1
ATOM 1478 N N . VAL B 1 51 ? -4.426 18.172 5.113 1 97.88 51 VAL B N 1
ATOM 1479 C CA . VAL B 1 51 ? -3.914 18.938 6.238 1 97.88 51 VAL B CA 1
ATOM 1480 C C . VAL B 1 51 ? -5.062 19.672 6.934 1 97.88 51 VAL B C 1
ATOM 1482 O O . VAL B 1 51 ? -6.078 19.984 6.305 1 97.88 51 VAL B O 1
ATOM 1485 N N . SER B 1 52 ? -4.871 19.844 8.188 1 96.81 52 SER B N 1
ATOM 1486 C CA . SER B 1 52 ? -5.773 20.641 9.016 1 96.81 52 SER B CA 1
ATOM 1487 C C . SER B 1 52 ? -5.113 21.938 9.461 1 96.81 52 SER B C 1
ATOM 1489 O O . SER B 1 52 ? -3.998 21.922 9.992 1 96.81 52 SER B O 1
ATOM 1491 N N . ILE B 1 53 ? -5.789 23.047 9.211 1 95.69 53 ILE B N 1
ATOM 1492 C CA . ILE B 1 53 ? -5.277 24.375 9.547 1 95.69 53 ILE B CA 1
ATOM 1493 C C . ILE B 1 53 ? -6.203 25.047 10.555 1 95.69 53 ILE B C 1
ATOM 1495 O O . ILE B 1 53 ? -7.418 25.109 10.352 1 95.69 53 ILE B O 1
ATOM 1499 N N . ARG B 1 54 ? -5.637 25.438 11.633 1 92.5 54 ARG B N 1
ATOM 1500 C CA . ARG B 1 54 ? -6.328 26.203 12.664 1 92.5 54 ARG B CA 1
ATOM 1501 C C . ARG B 1 54 ? -5.562 27.484 13 1 92.5 54 ARG B C 1
ATOM 1503 O O . ARG B 1 54 ? -4.379 27.438 13.328 1 92.5 54 ARG B O 1
ATOM 1510 N N . ASP B 1 55 ? -6.301 28.688 12.969 1 90.94 55 ASP B N 1
ATOM 1511 C CA . ASP B 1 55 ? -5.688 29.969 13.273 1 90.94 55 ASP B CA 1
ATOM 1512 C C . ASP B 1 55 ? -4.395 30.172 12.477 1 90.94 55 ASP B C 1
ATOM 1514 O O . ASP B 1 55 ? -3.354 30.5 13.055 1 90.94 55 ASP B O 1
ATOM 1518 N N . ASP B 1 56 ? -4.355 29.75 11.172 1 91.88 56 ASP B N 1
ATOM 1519 C CA . ASP B 1 56 ? -3.285 29.938 10.195 1 91.88 56 ASP B CA 1
ATOM 1520 C C . ASP B 1 56 ? -2.094 29.031 10.508 1 91.88 56 ASP B C 1
ATOM 1522 O O . ASP B 1 56 ? -0.984 29.266 10.031 1 91.88 56 ASP B O 1
ATOM 1526 N N . GLU B 1 57 ? -2.379 28.078 11.352 1 93.69 57 GLU B N 1
ATOM 1527 C CA . GLU B 1 57 ? -1.346 27.109 11.688 1 93.69 57 GLU B CA 1
ATOM 1528 C C . GLU B 1 57 ? -1.763 25.703 11.281 1 93.69 57 GLU B C 1
ATOM 1530 O O . GLU B 1 57 ? -2.9 25.297 11.516 1 93.69 57 GLU B O 1
ATOM 1535 N N . MET B 1 58 ? -0.833 25.016 10.656 1 96.25 58 MET B N 1
ATOM 1536 C CA . MET B 1 58 ? -1.084 23.609 10.352 1 96.25 58 MET B CA 1
ATOM 1537 C C . MET B 1 58 ? -0.939 22.75 11.602 1 96.25 58 MET B C 1
ATOM 1539 O O . MET B 1 58 ? 0.123 22.734 12.227 1 96.25 58 MET B O 1
ATOM 1543 N N . VAL B 1 59 ? -2.014 22.016 11.938 1 95.06 59 VAL B N 1
ATOM 1544 C CA . VAL B 1 59 ? -2.008 21.375 13.242 1 95.06 59 VAL B CA 1
ATOM 1545 C C . VAL B 1 59 ? -1.966 19.859 13.07 1 95.06 59 VAL B C 1
ATOM 1547 O O . VAL B 1 59 ? -1.723 19.125 14.039 1 95.06 59 VAL B O 1
ATOM 1550 N N . GLY B 1 60 ? -2.219 19.375 11.836 1 96.38 60 GLY B N 1
ATOM 1551 C CA . GLY B 1 60 ? -2.207 17.938 11.609 1 96.38 60 GLY B CA 1
ATOM 1552 C C . GLY B 1 60 ? -2.25 17.562 10.141 1 96.38 60 GLY B C 1
ATOM 1553 O O . GLY B 1 60 ? -2.463 18.438 9.281 1 96.38 60 GLY B O 1
ATOM 1554 N N . PHE B 1 61 ? -2 16.281 9.938 1 97.5 61 PHE B N 1
ATOM 1555 C CA . PHE B 1 61 ? -2.09 15.75 8.578 1 97.5 61 PHE B CA 1
ATOM 1556 C C . PHE B 1 61 ? -2.449 14.273 8.602 1 97.5 61 PHE B C 1
ATOM 1558 O O . PHE B 1 61 ? -2.273 13.602 9.617 1 97.5 61 PHE B O 1
ATOM 1565 N N . ILE B 1 62 ? -3.014 13.82 7.496 1 96.38 62 ILE B N 1
ATOM 1566 C CA . ILE B 1 62 ? -3.082 12.398 7.168 1 96.38 62 ILE B CA 1
ATOM 1567 C C . ILE B 1 62 ? -2.576 12.172 5.746 1 96.38 62 ILE B C 1
ATOM 1569 O O . ILE B 1 62 ? -2.742 13.031 4.875 1 96.38 62 ILE B O 1
ATOM 1573 N N . GLN B 1 63 ? -1.936 11.031 5.555 1 97.31 63 GLN B N 1
ATOM 1574 C CA . GLN B 1 63 ? -1.402 10.703 4.238 1 97.31 63 GLN B CA 1
ATOM 1575 C C . GLN B 1 63 ? -1.846 9.312 3.791 1 97.31 63 GLN B C 1
ATOM 1577 O O . GLN B 1 63 ? -1.787 8.359 4.566 1 97.31 63 GLN B O 1
ATOM 1582 N N . LEU B 1 64 ? -2.334 9.281 2.584 1 96.62 64 LEU B N 1
ATOM 1583 C CA . LEU B 1 64 ? -2.836 8.055 1.962 1 96.62 64 LEU B CA 1
ATOM 1584 C C . LEU B 1 64 ? -2.021 7.707 0.721 1 96.62 64 LEU B C 1
ATOM 1586 O O . LEU B 1 64 ? -1.604 8.594 -0.025 1 96.62 64 LEU B O 1
ATOM 1590 N N . TYR B 1 65 ? -1.849 6.465 0.522 1 96.31 65 TYR B N 1
ATOM 1591 C CA . TYR B 1 65 ? -1.146 5.98 -0.661 1 96.31 65 TYR B CA 1
ATOM 1592 C C . TYR B 1 65 ? -2.057 5.113 -1.521 1 96.31 65 TYR B C 1
ATOM 1594 O O . TYR B 1 65 ? -2.783 4.262 -1.001 1 96.31 65 TYR B O 1
ATOM 1602 N N . PRO B 1 66 ? -2.008 5.387 -2.844 1 95.69 66 PRO B N 1
ATOM 1603 C CA . PRO B 1 66 ? -2.766 4.523 -3.752 1 95.69 66 PRO B CA 1
ATOM 1604 C C . PRO B 1 66 ? -2.168 3.125 -3.875 1 95.69 66 PRO B C 1
ATOM 1606 O O . PRO B 1 66 ? -0.945 2.967 -3.82 1 95.69 66 PRO B O 1
ATOM 1609 N N . SER B 1 67 ? -3.01 2.148 -3.996 1 95.56 67 SER B N 1
ATOM 1610 C CA . SER B 1 67 ? -2.65 0.756 -4.242 1 95.56 67 SER B CA 1
ATOM 1611 C C . SER B 1 67 ? -3.828 -0.026 -4.816 1 95.56 67 SER B C 1
ATOM 1613 O O . SER B 1 67 ? -4.695 0.546 -5.477 1 95.56 67 SER B O 1
ATOM 1615 N N . PHE B 1 68 ? -3.736 -1.352 -4.707 1 95.25 68 PHE B N 1
ATOM 1616 C CA . PHE B 1 68 ? -4.805 -2.254 -5.113 1 95.25 68 PHE B CA 1
ATOM 1617 C C . PHE B 1 68 ? -5.102 -3.273 -4.02 1 95.25 68 PHE B C 1
ATOM 1619 O O . PHE B 1 68 ? -4.199 -3.674 -3.277 1 95.25 68 PHE B O 1
ATOM 1626 N N . SER B 1 69 ? -6.355 -3.66 -3.986 1 93 69 SER B N 1
ATOM 1627 C CA . SER B 1 69 ? -6.789 -4.707 -3.066 1 93 69 SER B CA 1
ATOM 1628 C C . SER B 1 69 ? -7.105 -6 -3.811 1 93 69 SER B C 1
ATOM 1630 O O . SER B 1 69 ? -8.008 -6.035 -4.648 1 93 69 SER B O 1
ATOM 1632 N N . SER B 1 70 ? -6.418 -7.043 -3.508 1 92.88 70 SER B N 1
ATOM 1633 C CA . SER B 1 70 ? -6.68 -8.352 -4.098 1 92.88 7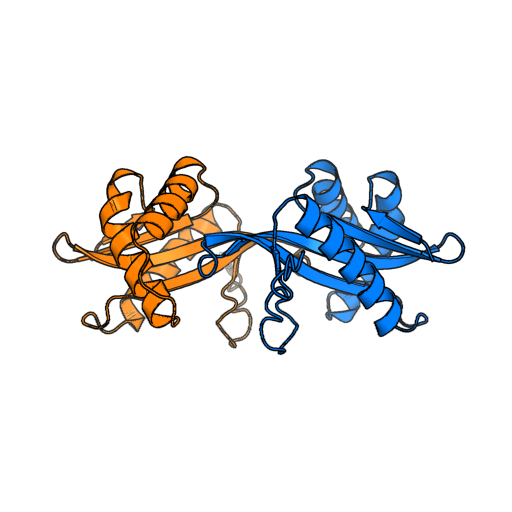0 SER B CA 1
ATOM 1634 C C . SER B 1 70 ? -8.016 -8.914 -3.625 1 92.88 70 SER B C 1
ATOM 1636 O O . SER B 1 70 ? -8.68 -9.648 -4.359 1 92.88 70 SER B O 1
ATOM 1638 N N . LEU B 1 71 ? -8.375 -8.523 -2.402 1 91.25 71 LEU B N 1
ATOM 1639 C CA . LEU B 1 71 ? -9.664 -8.953 -1.86 1 91.25 71 LEU B CA 1
ATOM 1640 C C . LEU B 1 71 ? -10.82 -8.32 -2.627 1 91.25 71 LEU B C 1
ATOM 1642 O O . LEU B 1 71 ? -11.781 -9 -2.986 1 91.25 71 LEU B O 1
ATOM 1646 N N . ARG B 1 72 ? -10.719 -7.086 -2.926 1 91.94 72 ARG B N 1
ATOM 1647 C CA . ARG B 1 72 ? -11.805 -6.324 -3.545 1 91.94 72 ARG B CA 1
ATOM 1648 C C . ARG B 1 72 ? -11.633 -6.27 -5.059 1 91.94 72 ARG B C 1
ATOM 1650 O O . ARG B 1 72 ? -12.555 -5.883 -5.781 1 91.94 72 ARG B O 1
ATOM 1657 N N . LEU B 1 73 ? -10.453 -6.617 -5.527 1 96.06 73 LEU B N 1
ATOM 1658 C CA . LEU B 1 73 ? -10.117 -6.559 -6.949 1 96.06 73 LEU B CA 1
ATOM 1659 C C . LEU B 1 73 ? -10.328 -5.152 -7.5 1 96.06 73 LEU B C 1
ATOM 1661 O O . LEU B 1 73 ? -10.938 -4.98 -8.555 1 96.06 73 LEU B O 1
ATOM 1665 N N . ALA B 1 74 ? -9.844 -4.145 -6.723 1 94.88 74 ALA B N 1
ATOM 1666 C CA . ALA B 1 74 ? -10.094 -2.744 -7.059 1 94.88 74 ALA B CA 1
ATOM 1667 C C . ALA B 1 74 ? -8.984 -1.846 -6.52 1 94.88 74 ALA B C 1
ATOM 1669 O O . ALA B 1 74 ? -8.242 -2.238 -5.609 1 94.88 74 ALA B O 1
ATOM 1670 N N . PRO B 1 75 ? -8.828 -0.649 -7.148 1 95.62 75 PRO B N 1
ATOM 1671 C CA . PRO B 1 75 ? -7.934 0.338 -6.535 1 95.62 75 PRO B CA 1
ATOM 1672 C C . PRO B 1 75 ? -8.398 0.777 -5.152 1 95.62 75 PRO B C 1
ATOM 1674 O O . PRO B 1 75 ? -9.602 0.883 -4.906 1 95.62 75 PRO B O 1
ATOM 1677 N N . VAL B 1 76 ? -7.418 1.005 -4.301 1 95.44 76 VAL B N 1
ATOM 1678 C CA . VAL B 1 76 ? -7.715 1.473 -2.949 1 95.44 76 VAL B CA 1
ATOM 1679 C C . VAL B 1 76 ? -6.711 2.551 -2.547 1 95.44 76 VAL B C 1
ATOM 1681 O O . VAL B 1 76 ? -5.676 2.721 -3.197 1 95.44 76 VAL B O 1
ATOM 1684 N N . TRP B 1 77 ? -7.07 3.297 -1.569 1 96.06 77 TRP B N 1
ATOM 1685 C CA . TRP B 1 77 ? -6.141 4.152 -0.841 1 96.06 77 TRP B CA 1
ATOM 1686 C C . TRP B 1 77 ? -5.906 3.623 0.569 1 96.06 77 TRP B C 1
ATOM 1688 O O . TRP B 1 77 ? -6.855 3.371 1.312 1 96.06 77 TRP B O 1
ATOM 1698 N N . TYR B 1 78 ? -4.68 3.473 0.865 1 93.56 78 TYR B N 1
ATOM 1699 C CA . TYR B 1 78 ? -4.34 3.061 2.223 1 93.56 78 TYR B CA 1
ATOM 1700 C C . TYR B 1 78 ? -3.963 4.266 3.078 1 93.56 78 TYR B C 1
ATOM 1702 O O . TYR B 1 78 ? -3.115 5.07 2.688 1 93.56 78 TYR B O 1
ATOM 1710 N N . LEU B 1 79 ? -4.648 4.332 4.23 1 94.38 79 LEU B N 1
ATOM 1711 C CA . LEU B 1 79 ? -4.242 5.332 5.215 1 94.38 79 LEU B CA 1
ATOM 1712 C C . LEU B 1 79 ? -2.994 4.879 5.965 1 94.38 79 LEU B C 1
ATOM 1714 O O . LEU B 1 79 ? -3.021 3.865 6.668 1 94.38 79 LEU B O 1
ATOM 1718 N N . GLU B 1 80 ? -1.896 5.645 5.887 1 90.12 80 GLU B N 1
ATOM 1719 C CA . GLU B 1 80 ? -0.639 5.18 6.465 1 90.12 80 GLU B CA 1
ATOM 1720 C C . GLU B 1 80 ? -0.163 6.105 7.578 1 90.12 80 GLU B C 1
ATOM 1722 O O . GLU B 1 80 ? 0.39 5.648 8.578 1 90.12 80 GLU B O 1
ATOM 1727 N N . ASP B 1 81 ? -0.37 7.363 7.41 1 93.81 81 ASP B N 1
ATOM 1728 C CA . ASP B 1 81 ? 0.156 8.336 8.367 1 93.81 81 ASP B CA 1
ATOM 1729 C C . ASP B 1 81 ? -0.955 9.234 8.906 1 93.81 81 ASP B C 1
ATOM 1731 O O . ASP B 1 81 ? -1.797 9.711 8.141 1 93.81 81 ASP B O 1
ATOM 1735 N N . VAL B 1 82 ? -0.963 9.32 10.234 1 94.25 82 VAL B N 1
ATOM 1736 C CA . VAL B 1 82 ? -1.883 10.203 10.945 1 94.25 82 VAL B CA 1
ATOM 1737 C C . VAL B 1 82 ? -1.137 10.938 12.062 1 94.25 82 VAL B C 1
ATOM 1739 O O . VAL B 1 82 ? -0.562 10.312 12.953 1 94.25 82 VAL B O 1
ATOM 1742 N N . PHE B 1 83 ? -1.212 12.281 11.953 1 95.62 83 PHE B N 1
ATOM 1743 C CA . PHE B 1 83 ? -0.552 13.047 13 1 95.62 83 PHE B CA 1
ATOM 1744 C C . PHE B 1 83 ? -1.307 14.344 13.273 1 95.62 83 PHE B C 1
ATOM 1746 O O . PHE B 1 83 ? -1.704 15.047 12.344 1 95.62 83 PHE B O 1
ATOM 1753 N N . VAL B 1 84 ? -1.534 14.547 14.562 1 95.5 84 VAL B N 1
ATOM 1754 C CA . VAL B 1 84 ? -2.053 15.812 15.062 1 95.5 84 VAL B CA 1
ATOM 1755 C C . VAL B 1 84 ? -1.222 16.281 16.25 1 95.5 84 VAL B C 1
ATOM 1757 O O . VAL B 1 84 ? -0.875 15.484 17.125 1 95.5 84 VAL B O 1
ATOM 1760 N N . LYS B 1 85 ? -0.897 17.594 16.25 1 93.19 85 LYS B N 1
ATOM 1761 C CA . LYS B 1 85 ? -0.161 18.141 17.391 1 93.19 85 LYS B CA 1
ATOM 1762 C C . LYS B 1 85 ? -0.843 17.781 18.703 1 93.19 85 LYS B C 1
ATOM 1764 O O . LYS B 1 85 ? -2.07 17.844 18.812 1 93.19 85 LYS B O 1
ATOM 1769 N N . PRO B 1 86 ? -0.073 17.438 19.703 1 87.5 86 PRO B N 1
ATOM 1770 C CA . PRO B 1 86 ? -0.616 17 20.984 1 87.5 86 PRO B CA 1
ATOM 1771 C C . PRO B 1 86 ? -1.564 18.016 21.625 1 87.5 86 PRO B C 1
ATOM 1773 O O . PRO B 1 86 ? -2.508 17.625 22.328 1 87.5 86 PRO B O 1
ATOM 1776 N N . GLN B 1 87 ? -1.362 19.297 21.547 1 83.44 87 GLN B N 1
ATOM 1777 C CA . GLN B 1 87 ? -2.172 20.344 22.141 1 83.44 87 GLN B CA 1
ATOM 1778 C C . GLN B 1 87 ? -3.578 20.375 21.547 1 83.44 87 GLN B C 1
ATOM 1780 O O . GLN B 1 87 ? -4.492 20.969 22.125 1 83.44 87 GLN B O 1
ATOM 1785 N N . TYR B 1 88 ? -3.805 19.969 20.469 1 77.44 88 TYR B N 1
ATOM 1786 C CA . TYR B 1 88 ? -5.102 19.969 19.797 1 77.44 88 TYR B CA 1
ATOM 1787 C C . TYR B 1 88 ? -5.742 18.594 19.844 1 77.44 88 TYR B C 1
ATOM 1789 O O . TYR B 1 88 ? -6.891 18.422 19.438 1 77.44 88 TYR B O 1
ATOM 1797 N N . GLN B 1 89 ? -5.879 18.094 21.297 1 59.53 89 GLN B N 1
ATOM 1798 C CA . GLN B 1 89 ? -6.336 16.734 21.531 1 59.53 89 GLN B CA 1
ATOM 1799 C C . GLN B 1 89 ? -7.414 16.328 20.531 1 59.53 89 GLN B C 1
ATOM 1801 O O . GLN B 1 89 ? -8.43 17.016 20.391 1 59.53 89 GLN B O 1
ATOM 1806 N N . GLN B 1 90 ? -7.09 15.141 19.594 1 60.59 90 GLN B N 1
ATOM 1807 C CA . GLN B 1 90 ? -6.766 14.461 18.344 1 60.59 90 GLN B CA 1
ATOM 1808 C C . GLN B 1 90 ? -7.988 13.742 17.766 1 60.59 90 GLN B C 1
ATOM 1810 O O . GLN B 1 90 ? -8.031 13.438 16.578 1 60.59 90 GLN B O 1
ATOM 1815 N N . GLN B 1 91 ? -8.961 13.352 18.328 1 68.94 91 GLN B N 1
ATOM 1816 C CA . GLN B 1 91 ? -9.828 12.406 17.625 1 68.94 91 GLN B CA 1
ATOM 1817 C C . GLN B 1 91 ? -10.719 13.125 16.609 1 68.94 91 GLN B C 1
ATOM 1819 O O . GLN B 1 91 ? -10.914 12.641 15.5 1 68.94 91 GLN B O 1
ATOM 1824 N N . ASP B 1 92 ? -11.047 14.383 16.984 1 84.31 92 ASP B N 1
ATOM 1825 C CA . ASP B 1 92 ? -11.961 15.102 16.109 1 84.31 92 ASP B CA 1
ATOM 1826 C C . ASP B 1 92 ? -11.258 15.562 14.828 1 84.31 92 ASP B C 1
ATOM 1828 O O . ASP B 1 92 ? -11.805 15.438 13.734 1 84.31 92 ASP B O 1
ATOM 1832 N N . VAL B 1 93 ? -10.055 16.016 14.984 1 90.06 93 VAL B N 1
ATOM 1833 C CA . VAL B 1 93 ? -9.312 16.516 13.836 1 90.06 93 VAL B CA 1
ATOM 1834 C C . VAL 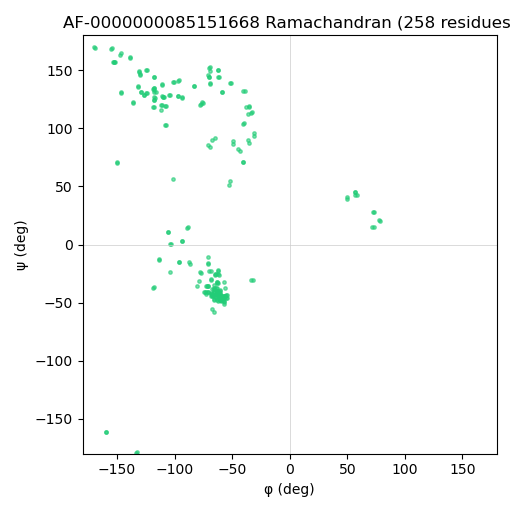B 1 93 ? -9.023 15.367 12.867 1 90.06 93 VAL B C 1
ATOM 1836 O O . VAL B 1 93 ? -9.227 15.508 11.656 1 90.06 93 VAL B O 1
ATOM 1839 N N . VAL B 1 94 ? -8.727 14.258 13.391 1 91.56 94 VAL B N 1
ATOM 1840 C CA . VAL B 1 94 ? -8.43 13.078 12.578 1 91.56 94 VAL B CA 1
ATOM 1841 C C . VAL B 1 94 ? -9.695 12.617 11.859 1 91.56 94 VAL B C 1
ATOM 1843 O O . VAL B 1 94 ? -9.656 12.328 10.656 1 91.56 94 VAL B O 1
ATOM 1846 N N . SER B 1 95 ? -10.703 12.617 12.609 1 91.56 95 SER B N 1
ATOM 1847 C CA . SER B 1 95 ? -11.977 12.188 12.047 1 91.56 95 SER B CA 1
ATOM 1848 C C . SER B 1 95 ? -12.406 13.086 10.891 1 91.56 95 SER B C 1
ATOM 1850 O O . SER B 1 95 ? -12.906 12.602 9.875 1 91.56 95 SER B O 1
ATOM 1852 N N . GLN B 1 96 ? -12.234 14.273 11.047 1 93.19 96 GLN B N 1
ATOM 1853 C CA . GLN B 1 96 ? -12.609 15.219 10.008 1 93.19 96 GLN B CA 1
ATOM 1854 C C . GLN B 1 96 ? -11.742 15.055 8.766 1 93.19 96 GLN B C 1
ATOM 1856 O O . GLN B 1 96 ? -12.242 15.094 7.641 1 93.19 96 GLN B O 1
ATOM 1861 N N . MET B 1 97 ? -10.484 14.898 8.984 1 95.06 97 MET B N 1
ATOM 1862 C CA . MET B 1 97 ? -9.602 14.664 7.844 1 95.06 97 MET B CA 1
ATOM 1863 C C . MET B 1 97 ? -9.953 13.359 7.141 1 95.06 97 MET B C 1
ATOM 1865 O O . MET B 1 97 ? -9.992 13.305 5.91 1 95.06 97 MET B O 1
ATOM 1869 N N . TYR B 1 98 ? -10.234 12.375 7.93 1 94.31 98 TYR B N 1
ATOM 1870 C CA . TYR B 1 98 ? -10.609 11.078 7.383 1 94.31 98 TYR B CA 1
ATOM 1871 C C . TYR B 1 98 ? -11.883 11.188 6.555 1 94.31 98 TYR B C 1
ATOM 1873 O O . TYR B 1 98 ? -11.969 10.617 5.461 1 94.31 98 TYR B O 1
ATOM 1881 N N . GLN B 1 99 ? -12.828 11.867 7.047 1 94.44 99 GLN B N 1
ATOM 1882 C CA . GLN B 1 99 ? -14.094 12.047 6.34 1 94.44 99 GLN B CA 1
ATOM 1883 C C . GLN B 1 99 ? -13.883 12.758 5.008 1 94.44 99 GLN B C 1
ATOM 1885 O O . GLN B 1 99 ? -14.484 12.383 3.996 1 94.44 99 GLN B O 1
ATOM 1890 N N . LYS B 1 100 ? -13.094 13.727 5.043 1 95.94 100 LYS B N 1
ATOM 1891 C CA . LYS B 1 100 ? -12.789 14.43 3.797 1 95.94 100 LYS B CA 1
ATOM 1892 C C . LYS B 1 100 ? -12.094 13.5 2.805 1 95.94 100 LYS B C 1
ATOM 1894 O O . LYS B 1 100 ? -12.391 13.523 1.609 1 95.94 100 LYS B O 1
ATOM 1899 N N . ALA B 1 101 ? -11.164 12.742 3.287 1 96.56 101 ALA B N 1
ATOM 1900 C CA . ALA B 1 101 ? -10.469 11.766 2.451 1 96.56 101 ALA B CA 1
ATOM 1901 C C . ALA B 1 101 ? -11.445 10.742 1.874 1 96.56 101 ALA B C 1
ATOM 1903 O O . ALA B 1 101 ? -11.359 10.383 0.696 1 96.56 101 ALA B O 1
ATOM 1904 N N . GLN B 1 102 ? -12.273 10.328 2.703 1 95.56 102 GLN B N 1
ATOM 1905 C CA . GLN B 1 102 ? -13.281 9.359 2.281 1 95.56 102 GLN B CA 1
ATOM 1906 C C . GLN B 1 102 ? -14.164 9.93 1.176 1 95.56 102 GLN B C 1
ATOM 1908 O O . GLN B 1 102 ? -14.461 9.25 0.194 1 95.56 102 GLN B O 1
ATOM 1913 N N . LEU B 1 103 ? -14.617 11.109 1.38 1 95.56 103 LEU B N 1
ATOM 1914 C CA . LEU B 1 103 ? -15.453 11.773 0.379 1 95.56 103 LEU B CA 1
ATOM 1915 C C . LEU B 1 103 ? -14.727 11.859 -0.959 1 95.56 103 LEU B C 1
ATOM 1917 O O . LEU B 1 103 ? -15.312 11.586 -2.008 1 95.56 103 LEU B O 1
ATOM 1921 N N . LEU B 1 104 ? -13.508 12.211 -0.908 1 95.44 104 LEU B N 1
ATOM 1922 C CA . LEU B 1 104 ? -12.727 12.297 -2.139 1 95.44 104 LEU B CA 1
ATOM 1923 C C . LEU B 1 104 ? -12.547 10.922 -2.768 1 95.44 104 LEU B C 1
ATOM 1925 O O . LEU B 1 104 ? -12.688 10.766 -3.982 1 95.44 104 LEU B O 1
ATOM 1929 N N . ALA B 1 105 ? -12.18 9.953 -1.957 1 95.19 105 ALA B N 1
ATOM 1930 C CA . ALA B 1 105 ? -12.016 8.586 -2.445 1 95.19 105 ALA B CA 1
ATOM 1931 C C . ALA B 1 105 ? -13.289 8.094 -3.133 1 95.19 105 ALA B C 1
ATOM 1933 O O . ALA B 1 105 ? -13.227 7.551 -4.238 1 95.19 105 ALA B O 1
ATOM 1934 N N . GLN B 1 106 ? -14.359 8.336 -2.51 1 93.5 106 GLN B N 1
ATOM 1935 C CA . GLN B 1 106 ? -15.648 7.93 -3.057 1 93.5 106 GLN B CA 1
ATOM 1936 C C . GLN B 1 106 ? -15.914 8.609 -4.398 1 93.5 106 GLN B C 1
ATOM 1938 O O . GLN B 1 106 ? -16.406 7.969 -5.332 1 93.5 106 GLN B O 1
ATOM 1943 N N . SER B 1 107 ? -15.641 9.82 -4.441 1 94.25 107 SER B N 1
ATOM 1944 C CA . SER B 1 107 ? -15.875 10.578 -5.668 1 94.25 107 SER B CA 1
ATOM 1945 C C . SER B 1 107 ? -15.031 10.039 -6.816 1 94.25 107 SER B C 1
ATOM 1947 O O . SER B 1 107 ? -15.383 10.219 -7.988 1 94.25 107 SER B O 1
ATOM 1949 N N . THR B 1 108 ? -13.93 9.352 -6.504 1 90.94 108 THR B N 1
ATOM 1950 C CA . THR B 1 108 ? -13.039 8.812 -7.527 1 90.94 108 THR B CA 1
ATOM 1951 C C . THR B 1 108 ? -13.25 7.312 -7.691 1 90.94 108 THR B C 1
ATOM 1953 O O . THR B 1 108 ? -12.523 6.652 -8.43 1 90.94 108 THR B O 1
ATOM 1956 N N . GLY B 1 109 ? -14.188 6.766 -6.91 1 91.62 109 GLY B N 1
ATOM 1957 C CA . GLY B 1 109 ? -14.5 5.352 -7.016 1 91.62 109 GLY B CA 1
ATOM 1958 C C . GLY B 1 109 ? -13.484 4.461 -6.324 1 91.62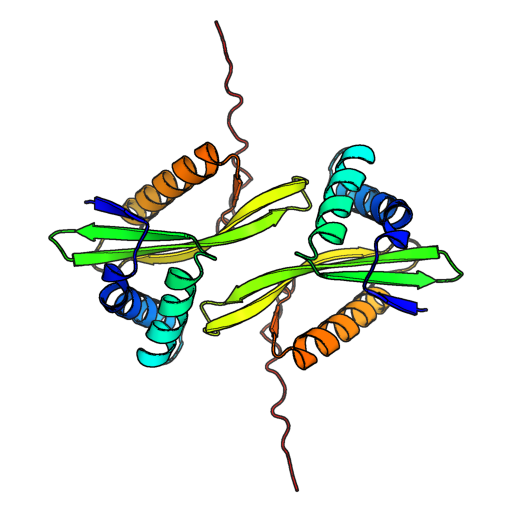 109 GLY B C 1
ATOM 1959 O O . GLY B 1 109 ? -13.328 3.293 -6.688 1 91.62 109 GLY B O 1
ATOM 1960 N N . VAL B 1 110 ? -12.766 5.059 -5.422 1 94.62 110 VAL B N 1
ATOM 1961 C CA . VAL B 1 110 ? -11.719 4.316 -4.719 1 94.62 110 VAL B CA 1
ATOM 1962 C C . VAL B 1 110 ? -12.117 4.117 -3.26 1 94.62 110 VAL B C 1
ATOM 1964 O O . VAL B 1 110 ? -12.664 5.027 -2.629 1 94.62 110 VAL B O 1
ATOM 1967 N N . LEU B 1 111 ? -11.867 2.889 -2.773 1 93.56 111 LEU B N 1
ATOM 1968 C CA . LEU B 1 111 ? -12.117 2.615 -1.363 1 93.56 111 LEU B CA 1
ATOM 1969 C C . LEU B 1 111 ? -10.945 3.072 -0.503 1 93.56 111 LEU B C 1
ATOM 1971 O O . LEU B 1 111 ? -9.789 2.855 -0.861 1 93.56 111 LEU B O 1
ATOM 1975 N N . LEU B 1 112 ? -11.297 3.688 0.565 1 94.81 112 LEU B N 1
ATOM 1976 C CA . LEU B 1 112 ? -10.297 4.051 1.565 1 94.81 112 LEU B CA 1
ATOM 1977 C C . LEU B 1 112 ? -10.195 2.977 2.643 1 94.81 112 LEU B C 1
ATOM 1979 O O . LEU B 1 112 ? -11.211 2.559 3.209 1 94.81 112 LEU B O 1
ATOM 1983 N N . ILE B 1 113 ? -8.938 2.539 2.83 1 89.75 113 ILE B N 1
ATOM 1984 C CA . ILE B 1 113 ? -8.695 1.486 3.811 1 89.75 113 ILE B CA 1
ATOM 1985 C C . ILE B 1 113 ? -7.785 2.016 4.918 1 89.75 113 ILE B C 1
ATOM 1987 O O . ILE B 1 113 ? -6.762 2.643 4.645 1 89.75 113 ILE B O 1
ATOM 1991 N N . ASN B 1 114 ? -8.172 1.786 6.156 1 84.19 114 ASN B N 1
ATOM 1992 C CA . ASN B 1 114 ? -7.371 2.096 7.332 1 84.19 114 ASN B CA 1
ATOM 1993 C C . ASN B 1 114 ? -6.816 0.829 7.984 1 84.19 114 ASN B C 1
ATOM 1995 O O . ASN B 1 114 ? -7.559 0.083 8.625 1 84.19 114 ASN B O 1
ATOM 1999 N N . HIS B 1 115 ? -5.469 0.544 7.738 1 68.75 115 HIS B N 1
ATOM 2000 C CA . HIS B 1 115 ? -4.863 -0.678 8.258 1 68.75 115 HIS B CA 1
ATOM 2001 C C . HIS B 1 115 ? -4.75 -0.636 9.773 1 68.75 115 HIS B C 1
ATOM 2003 O O . HIS B 1 115 ? -4.57 -1.674 10.414 1 68.75 115 HIS B O 1
ATOM 2009 N N . HIS B 1 116 ? -4.742 0.49 10.336 1 58.81 116 HIS B N 1
ATOM 2010 C CA . HIS B 1 116 ? -4.598 0.613 11.781 1 58.81 116 HIS B CA 1
ATOM 2011 C C . HIS B 1 116 ? -5.906 0.295 12.5 1 58.81 116 HIS B C 1
ATOM 2013 O O . HIS B 1 116 ? -5.926 0.141 13.727 1 58.81 116 HIS B O 1
ATOM 2019 N N . ASP B 1 117 ? -6.977 0.445 11.797 1 54.47 117 ASP B N 1
ATOM 2020 C CA . ASP B 1 117 ? -8.25 0.129 12.445 1 54.47 117 ASP B CA 1
ATOM 2021 C C . ASP B 1 117 ? -8.398 -1.376 12.648 1 54.47 117 ASP B C 1
ATOM 2023 O O . ASP B 1 117 ? -8.305 -2.152 11.695 1 54.47 117 ASP B O 1
ATOM 2027 N N . SER B 1 118 ? -7.891 -1.924 13.703 1 40.06 118 SER B N 1
ATOM 2028 C CA . SER B 1 118 ? -8.359 -3.262 14.039 1 40.06 118 SER B CA 1
ATOM 2029 C C . SER B 1 118 ? -9.828 -3.445 13.648 1 40.06 118 SER B C 1
ATOM 2031 O O . SER B 1 118 ? -10.414 -4.5 13.906 1 40.06 118 SER B O 1
ATOM 2033 N N . GLN B 1 119 ? -10.711 -2.426 13.641 1 35.84 119 GLN B N 1
ATOM 2034 C CA . GLN B 1 119 ? -12.141 -2.658 13.461 1 35.84 119 GLN B CA 1
ATOM 2035 C C . GLN B 1 119 ? -12.461 -3.074 12.031 1 35.84 119 GLN B C 1
ATOM 2037 O O . GLN B 1 119 ? -11.711 -2.756 11.102 1 35.84 119 GLN B O 1
ATOM 2042 N N . VAL B 1 120 ? -13.562 -4.039 11.773 1 32.28 120 VAL B N 1
ATOM 2043 C CA . VAL B 1 120 ? -14.312 -4.68 10.695 1 32.28 120 VAL B CA 1
ATOM 2044 C C . VAL B 1 120 ? -14.562 -3.674 9.578 1 32.28 120 VAL B C 1
ATOM 2046 O O . VAL B 1 120 ? -14.867 -2.506 9.836 1 32.28 120 VAL B O 1
ATOM 2049 N N . PRO B 1 121 ? -14.328 -3.984 8.359 1 34.94 121 PRO B N 1
ATOM 2050 C CA . PRO B 1 121 ? -14.719 -3.17 7.207 1 34.94 121 PRO B CA 1
ATOM 2051 C C . PRO B 1 121 ? -16.062 -2.479 7.406 1 34.94 121 PRO B C 1
ATOM 2053 O O . PRO B 1 121 ? -17.062 -3.133 7.746 1 34.94 121 PRO B O 1
ATOM 2056 N N . ILE B 1 122 ? -16.172 -1.338 7.914 1 32.41 122 ILE B N 1
ATOM 2057 C CA . ILE B 1 122 ? -17.469 -0.68 7.738 1 32.41 122 ILE B CA 1
ATOM 2058 C C . ILE B 1 122 ? -17.891 -0.75 6.27 1 32.41 122 ILE B C 1
ATOM 2060 O O . ILE B 1 122 ? -17.203 -0.219 5.395 1 32.41 122 ILE B O 1
ATOM 2064 N N . GLU B 1 123 ? -18.547 -1.794 5.816 1 32.41 123 GLU B N 1
ATOM 2065 C CA . GLU B 1 123 ? -19.25 -1.942 4.543 1 32.41 123 GLU B CA 1
ATOM 2066 C C . GLU B 1 123 ? -19.906 -0.633 4.121 1 32.41 123 GLU B C 1
ATOM 2068 O O . GLU B 1 123 ? -20.469 0.079 4.949 1 32.41 123 GLU B O 1
ATOM 2073 N N . PRO B 1 124 ? -19.516 -0.124 3.057 1 33.41 124 PRO B N 1
ATOM 2074 C CA . PRO B 1 124 ? -20.375 0.981 2.623 1 33.41 124 PRO B CA 1
ATOM 2075 C C . PRO B 1 124 ? -21.859 0.70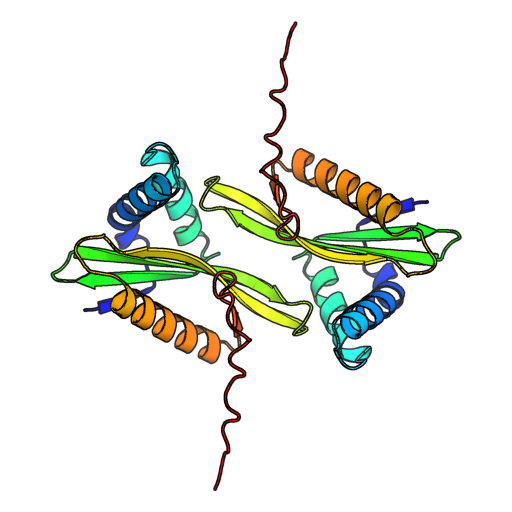1 2.848 1 33.41 124 PRO B C 1
ATOM 2077 O O . PRO B 1 124 ? -22.312 -0.432 2.666 1 33.41 124 PRO B O 1
ATOM 2080 N N . GLU B 1 125 ? -22.484 1.266 3.811 1 31.47 125 GLU B N 1
ATOM 2081 C CA . GLU B 1 125 ? -23.953 1.232 3.777 1 31.47 125 GLU B CA 1
ATOM 2082 C C . GLU B 1 125 ? -24.469 1.286 2.342 1 31.47 125 GLU B C 1
ATOM 2084 O O . GLU B 1 125 ? -23.969 2.057 1.522 1 31.47 125 GLU B O 1
ATOM 2089 N N . SER B 1 126 ? -25.094 0.24 1.824 1 31.34 126 SER B N 1
ATOM 2090 C CA . SER B 1 126 ? -26.016 0.187 0.696 1 31.34 126 SER B CA 1
ATOM 2091 C C . SER B 1 126 ? -26.812 1.486 0.564 1 31.34 126 SER B C 1
ATOM 2093 O O . SER B 1 126 ? -27.406 1.96 1.537 1 31.34 126 SER B O 1
ATOM 2095 N N . LEU B 1 127 ? -26.453 2.453 -0.187 1 31.67 127 LEU B N 1
ATOM 2096 C CA . LEU B 1 127 ? -27.422 3.451 -0.643 1 31.67 127 LEU B CA 1
ATOM 2097 C C . LEU B 1 127 ? -28.75 2.795 -1.013 1 31.67 127 LEU B C 1
ATOM 2099 O O . LEU B 1 127 ? -28.812 2.008 -1.96 1 31.67 127 LEU B O 1
ATOM 2103 N N . SER B 1 128 ? -29.562 2.291 -0.027 1 28.98 128 SER B N 1
ATOM 2104 C CA . SER B 1 128 ? -30.984 2.109 -0.304 1 28.98 128 SER B CA 1
ATOM 2105 C C . SER B 1 128 ? -31.562 3.312 -1.044 1 28.98 128 SER B C 1
ATOM 2107 O O . SER B 1 128 ? -31.578 4.426 -0.516 1 28.98 128 SER B O 1
ATOM 2109 N N . CYS B 1 129 ? -31.359 3.381 -2.336 1 27.05 129 CYS B N 1
ATOM 2110 C CA . CYS B 1 129 ? -32.25 4.164 -3.18 1 27.05 129 CYS B CA 1
ATOM 2111 C C . CYS B 1 129 ? -33.719 3.771 -2.939 1 27.05 129 CYS B C 1
ATOM 2113 O O . CYS B 1 129 ? -34.156 2.709 -3.383 1 27.05 129 CYS B O 1
ATOM 2115 N N . THR B 1 130 ? -34.125 3.84 -1.723 1 21.23 130 THR B N 1
ATOM 2116 C CA . THR B 1 130 ? -35.562 3.902 -1.649 1 21.23 130 THR B CA 1
ATOM 2117 C C . THR B 1 130 ? -36.094 5.195 -2.273 1 21.23 130 THR B C 1
ATOM 2119 O O . THR B 1 130 ? -35.781 6.289 -1.792 1 21.23 130 THR B O 1
ATOM 2122 N N . ALA B 1 131 ? -36.438 5.102 -3.691 1 21.89 131 ALA B N 1
ATOM 2123 C CA . ALA B 1 131 ? -37.656 5.73 -4.18 1 21.89 131 ALA B CA 1
ATOM 2124 C C . ALA B 1 131 ? -38.906 4.984 -3.686 1 21.89 131 ALA B C 1
ATOM 2126 O O . ALA B 1 131 ? -38.906 3.754 -3.605 1 21.89 131 ALA B O 1
#

Secondary structure (DSSP, 8-state):
-EEEE--GGGHHHHHHHHHHHHHHTTPPP-HHHHHHHHHHHHHHT-SEEEEEEETTEEEEEEEEEEEEETTTTEEEEEEEEEEE-TTS-HHHHHHHHHHHHHHHHHHTT-EEEETT--S------------/-EEEE--GGGHHHHHHHHHHHHHHTTPPP-HHHHHHHHHHHHHHT-SEEEEEEETTEEEEEEEEEEEEETTTTEEEEEEEEEEE-GGG-SHHHHHHHHHHHHHHHHHTT-EEEETT--S------------

Sequence (262 aa):
MQIRLASSVDLEPLSLLFDLYRQQLQQPSDFPACHHFLKHRLAENDSMIFVSIRDDEMVGFIQLYPSFSSLRLAPVWYLEDVFVKPQYQQQDVVSQMYQKAQLLAQSTGVLLINHHDSQVPIEPESLSCTAMQIRLASSVDLEPLSLLFDLYRQQLQQPSDFPACHHFLKHRLAENDSMIFVSIRDDEMVGFIQLYPSFSSLRLAPVWYLEDVFVKPQYQQQDVVSQMYQKAQLLAQSTGVLLINHHDSQVPIEPESLSCTA

Organism: Shewanella frigidimarina (strain NCIMB 400) (NCBI:txid318167)

Nearest PDB structures (foldseek):
  8a9o-assembly1_A  TM=9.053E-01  e=9.303E-12  Acinetobacter baumannii
  8a9o-assembly1_B  TM=9.127E-01  e=1.454E-11  Acinetobacter baumannii
  8a9n-assembly1_B  TM=9.108E-01  e=2.131E-11  Acinetobacter baumannii
  7n1l-assembly8_N  TM=8.178E-01  e=8.483E-08  Brucella abortus 2308
  7n1l-assembly1_A  TM=8.199E-01  e=9.041E-08  Brucella abortus 2308